Protein AF-X0ZU41-F1 (afdb_monomer_lite)

Foldseek 3Di:
DVVVVVQCCCCPVVVDDHDAAEEDADQVQPDVVVQVVVCVVVVHHGYYDQVPPPPPPVCDPDDDDPDSSRRSNCVVVVVQVPDDPVPHDRPVCDPVNVVVVVVVVVVVVVVVVVVVVVVVVVVVVVVVVVVVVVVVVVVVVVVVVVVVVDDDDPDVVVVVVCVVVVVVVVVVVVVVCVVCVVVVVVVVCVVPDDPQKAWDDKDWDQFDPDPDPDDGDDTDIDTDIDGRDDPDD

Radius of gyration: 58.72 Å; chains: 1; bounding box: 87×45×160 Å

Sequence (233 aa):
RQIERTFEHYVVTLKNERIGKIFVSGGINAYRPLIDYIGDQLGLAGDIIDPLAPGNPFLDDILPPDSVTERISFTPAVGMALSDNSHTPNIIFTYKDREKLASIRHINRGIFAAFIFIIAVCMGIFLWQGHIEELKKAKIAQLHKEVSKFIPKVDQKILMLMAPKYKRKQKDLKEYSMKYLGMAIIKDLSMRTPSNIRLLSITANFGGIAENKRKTTPKILEVDGIILGNRES

pLDDT: mean 73.5, std 14.06, range [37.66, 97.62]

Secondary structure (DSSP, 8-state):
-HHHHHHHIIIIIS-PPPP-EEEE-STTTT-HHHHHHHHHHHTSEEEE--TT-TT-TT-SS----S-HHHHHHTHHHHHHHT--TTTS--SSS-HHHHHHHHHHHHHHHHHHHHHHHHHHHHHHHHHHHHHHHHHHHHHHHHHHHHHHHSPPP--HHHHHHHHHHHHHHHHHHHHHHHHHHHHHHHHHHHHHS-TTEEEEEEEEE-----SSSS--PPPEEEEEEEE------

Structure (mmCIF, N/CA/C/O backbone):
data_AF-X0ZU41-F1
#
_entry.id   AF-X0ZU41-F1
#
loop_
_atom_site.group_PDB
_atom_site.id
_atom_site.type_symbol
_atom_site.label_atom_id
_atom_site.label_alt_id
_atom_site.label_comp_id
_atom_site.label_asym_id
_atom_site.label_entity_id
_atom_site.label_seq_id
_atom_site.pdbx_PDB_ins_code
_atom_site.Cartn_x
_atom_site.Cartn_y
_atom_site.Cartn_z
_atom_site.occupancy
_atom_site.B_iso_or_equiv
_atom_site.auth_seq_id
_atom_site.auth_comp_id
_atom_site.auth_asym_id
_atom_site.auth_atom_id
_atom_site.pdbx_PDB_model_num
ATOM 1 N N . ARG A 1 1 ? 26.657 -15.392 -30.533 1.00 77.31 1 ARG A N 1
ATOM 2 C CA . ARG A 1 1 ? 27.097 -16.120 -29.309 1.00 77.31 1 ARG A CA 1
ATOM 3 C C . ARG A 1 1 ? 26.678 -15.497 -27.967 1.00 77.31 1 ARG A C 1
ATOM 5 O O . ARG A 1 1 ? 26.041 -16.202 -27.199 1.00 77.31 1 ARG A O 1
ATOM 12 N N . GLN A 1 2 ? 27.033 -14.252 -27.599 1.00 84.56 2 GLN A N 1
ATOM 13 C CA . GLN A 1 2 ? 26.579 -13.698 -26.298 1.00 84.56 2 GLN A CA 1
ATOM 14 C C . GLN A 1 2 ? 25.059 -13.453 -26.280 1.00 84.56 2 GLN A C 1
ATOM 16 O O . GLN A 1 2 ? 24.401 -13.826 -25.317 1.00 84.56 2 GLN A O 1
ATOM 21 N N . ILE A 1 3 ? 24.510 -12.922 -27.378 1.00 84.31 3 ILE A N 1
ATOM 22 C CA . ILE A 1 3 ? 23.068 -12.680 -27.557 1.00 84.31 3 ILE A CA 1
ATOM 23 C C . ILE A 1 3 ? 22.267 -13.992 -27.467 1.00 84.31 3 ILE A C 1
ATOM 25 O O . ILE A 1 3 ? 21.318 -14.072 -26.696 1.00 84.31 3 ILE A O 1
ATOM 29 N N . GLU A 1 4 ? 22.705 -15.043 -28.172 1.00 84.94 4 GLU A N 1
ATOM 30 C CA . GLU A 1 4 ? 22.099 -16.388 -28.110 1.00 84.94 4 GLU A CA 1
ATOM 31 C C . GLU A 1 4 ? 22.000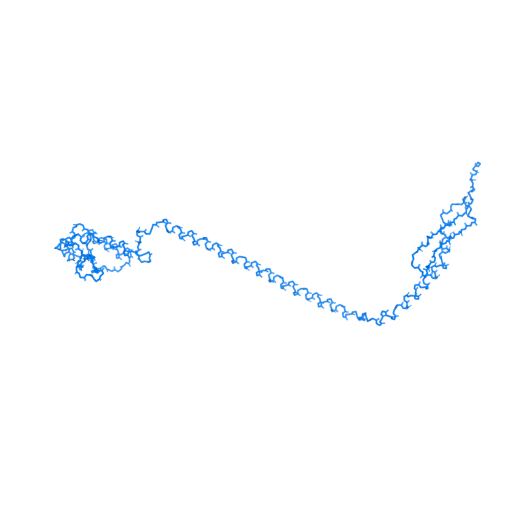 -16.915 -26.672 1.00 84.94 4 GLU A C 1
ATOM 33 O O . GLU A 1 4 ? 20.932 -17.345 -26.251 1.00 84.94 4 GLU A O 1
ATOM 38 N N . ARG A 1 5 ? 23.076 -16.801 -25.880 1.00 87.12 5 ARG A N 1
ATOM 39 C CA . ARG A 1 5 ? 23.072 -17.218 -24.466 1.00 87.12 5 ARG A CA 1
ATOM 40 C C . ARG A 1 5 ? 22.057 -16.446 -23.627 1.00 87.12 5 ARG A C 1
ATOM 42 O O . ARG A 1 5 ? 21.416 -17.023 -22.751 1.00 87.12 5 ARG A O 1
ATOM 49 N N . THR A 1 6 ? 21.913 -15.146 -23.871 1.00 88.81 6 THR A N 1
ATOM 50 C CA . THR A 1 6 ? 20.912 -14.326 -23.180 1.00 88.81 6 THR A CA 1
ATOM 51 C C . THR A 1 6 ? 19.494 -14.744 -23.567 1.00 88.81 6 THR A C 1
ATOM 53 O O . THR A 1 6 ? 18.624 -14.806 -22.700 1.00 88.81 6 THR A O 1
ATOM 56 N N . PHE A 1 7 ? 19.260 -15.081 -24.836 1.00 89.06 7 PHE A N 1
ATOM 57 C CA . PHE A 1 7 ? 17.957 -15.543 -25.321 1.00 89.06 7 PHE A CA 1
ATOM 58 C C . PHE A 1 7 ? 17.594 -16.913 -24.749 1.00 89.06 7 PHE A C 1
ATOM 60 O O . PHE A 1 7 ? 16.481 -17.096 -24.261 1.00 89.06 7 PHE A O 1
ATOM 67 N N . GLU A 1 8 ? 18.546 -17.846 -24.730 1.00 86.69 8 GLU A N 1
ATOM 68 C CA . GLU A 1 8 ? 18.382 -19.148 -24.081 1.00 86.69 8 GLU A CA 1
ATOM 69 C C . GLU A 1 8 ? 18.028 -18.983 -22.601 1.00 86.69 8 GLU A C 1
ATOM 71 O O . GLU A 1 8 ? 17.053 -19.567 -22.137 1.00 86.69 8 GLU A O 1
ATOM 76 N N . HIS A 1 9 ? 18.746 -18.129 -21.865 1.00 88.75 9 HIS A N 1
ATOM 77 C CA . HIS A 1 9 ? 18.436 -17.855 -20.462 1.00 88.75 9 HIS A CA 1
ATOM 78 C C . HIS A 1 9 ? 17.039 -17.230 -20.278 1.00 88.75 9 HIS A C 1
ATOM 80 O O . HIS A 1 9 ? 16.311 -17.591 -19.354 1.00 88.75 9 HIS A O 1
ATOM 86 N N . TYR A 1 10 ? 16.637 -16.303 -21.149 1.00 87.56 10 TYR A N 1
ATOM 87 C CA . TYR A 1 10 ? 15.320 -15.665 -21.087 1.00 87.56 10 TYR A CA 1
ATOM 88 C C . TYR A 1 10 ? 14.173 -16.661 -21.318 1.00 87.56 10 TYR A C 1
ATOM 90 O O . TYR A 1 10 ? 13.188 -16.653 -20.584 1.00 87.56 10 TYR A O 1
ATOM 98 N N . VAL A 1 11 ? 14.306 -17.554 -22.297 1.00 88.25 11 VAL A N 1
ATOM 99 C CA . VAL A 1 11 ? 13.255 -18.530 -22.618 1.00 88.25 11 VAL A CA 1
ATOM 100 C C . VAL A 1 11 ? 13.256 -19.695 -21.625 1.00 88.25 11 VAL A C 1
ATOM 102 O O . VAL A 1 11 ? 12.208 -20.076 -21.110 1.00 88.25 11 VAL A O 1
ATOM 105 N N . VAL A 1 12 ? 14.427 -20.259 -21.318 1.00 87.31 12 VAL A N 1
ATOM 106 C CA . VAL A 1 12 ? 14.547 -21.491 -20.520 1.00 87.31 12 VAL A CA 1
ATOM 107 C C . VAL A 1 12 ? 14.486 -21.207 -19.020 1.00 87.31 12 VAL A C 1
ATOM 109 O O . VAL A 1 12 ? 13.743 -21.875 -18.302 1.00 87.31 12 VAL A O 1
ATOM 112 N N . THR A 1 13 ? 15.241 -20.219 -18.528 1.00 85.88 13 THR A N 1
ATOM 113 C CA . THR A 1 13 ? 15.339 -19.944 -17.084 1.00 85.88 13 THR A CA 1
ATOM 114 C C . THR A 1 13 ? 14.168 -19.108 -16.587 1.00 85.88 13 THR A C 1
ATOM 116 O O . THR A 1 13 ? 13.590 -19.418 -15.547 1.00 85.88 13 THR A O 1
ATOM 119 N N . LEU A 1 14 ? 13.801 -18.053 -17.323 1.00 83.00 14 LEU A N 1
ATOM 120 C CA . LEU A 1 14 ? 12.714 -17.150 -16.924 1.00 83.00 14 LEU A CA 1
ATOM 121 C C . LEU A 1 14 ? 11.330 -17.628 -17.397 1.00 83.00 14 LEU A C 1
ATOM 123 O O . LEU A 1 14 ? 10.336 -17.016 -17.022 1.00 83.00 14 LEU A O 1
ATOM 127 N N . LYS A 1 15 ? 11.257 -18.735 -18.159 1.00 83.88 15 LYS A N 1
ATOM 128 C CA . LYS A 1 15 ? 10.016 -19.332 -18.697 1.00 83.88 15 LYS A CA 1
ATOM 129 C C . LYS A 1 15 ? 9.150 -18.341 -19.483 1.00 83.88 15 LYS A C 1
ATOM 131 O O . LYS A 1 15 ? 7.924 -18.391 -19.410 1.00 83.88 15 LYS A O 1
ATOM 136 N N . ASN A 1 16 ? 9.793 -17.447 -20.224 1.00 86.12 16 ASN A N 1
ATOM 137 C CA . ASN A 1 16 ? 9.110 -16.466 -21.057 1.00 86.12 16 ASN A CA 1
ATOM 138 C C . ASN A 1 16 ? 8.908 -16.984 -22.488 1.00 86.12 16 ASN A C 1
ATOM 140 O O . ASN A 1 16 ? 9.507 -17.978 -22.908 1.00 86.12 16 ASN A O 1
ATOM 144 N N . GLU A 1 17 ? 8.067 -16.286 -23.248 1.00 87.25 17 GLU A N 1
ATOM 145 C CA . GLU A 1 17 ? 7.835 -16.581 -24.662 1.00 87.25 17 GLU A CA 1
ATOM 146 C C . GLU A 1 17 ? 9.095 -16.368 -25.514 1.00 87.25 17 GLU A C 1
ATOM 148 O O . GLU A 1 17 ? 10.025 -15.642 -25.145 1.00 87.25 17 GLU A O 1
ATOM 153 N N . ARG A 1 18 ? 9.135 -17.022 -26.683 1.00 84.69 18 ARG A N 1
ATOM 154 C CA . ARG A 1 18 ? 10.237 -16.837 -27.633 1.00 84.69 18 ARG A CA 1
ATOM 155 C C . ARG A 1 18 ? 10.269 -15.396 -28.135 1.00 84.69 18 ARG A C 1
ATOM 157 O O . ARG A 1 18 ? 9.243 -14.794 -28.431 1.00 84.69 18 ARG A O 1
ATOM 164 N N . ILE A 1 19 ? 11.480 -14.877 -28.283 1.00 85.88 19 ILE A N 1
ATOM 165 C CA . ILE A 1 19 ? 11.728 -13.529 -28.792 1.00 85.88 19 ILE A CA 1
ATOM 166 C C . ILE A 1 19 ? 11.387 -13.503 -30.284 1.00 85.88 19 ILE A C 1
ATOM 168 O O . ILE A 1 19 ? 11.909 -14.320 -31.034 1.00 85.88 19 ILE A O 1
ATOM 172 N N . GLY A 1 20 ? 10.509 -12.585 -30.700 1.00 83.88 20 GLY A N 1
ATOM 173 C CA . GLY A 1 20 ? 10.054 -12.467 -32.094 1.00 83.88 20 GLY A CA 1
ATOM 174 C C . GLY A 1 20 ? 10.702 -11.334 -32.898 1.00 83.88 20 GLY A C 1
ATOM 175 O O . GLY A 1 20 ? 10.692 -11.370 -34.125 1.00 83.88 20 GLY A O 1
ATOM 176 N N . LYS A 1 21 ? 11.276 -10.326 -32.230 1.00 87.00 21 LYS A N 1
ATOM 177 C CA . LYS A 1 21 ? 11.908 -9.167 -32.875 1.00 87.00 21 LYS A CA 1
ATOM 178 C C . LYS A 1 21 ? 13.046 -8.629 -32.013 1.00 87.00 21 LYS A C 1
ATOM 180 O O . LYS A 1 21 ? 12.974 -8.696 -30.786 1.00 87.00 21 LYS A O 1
ATOM 185 N N . ILE A 1 22 ? 14.078 -8.090 -32.657 1.00 87.12 22 ILE A N 1
ATOM 186 C CA . ILE A 1 22 ? 15.218 -7.461 -31.991 1.00 87.12 22 ILE A CA 1
ATOM 187 C C . ILE A 1 22 ? 15.236 -5.980 -32.334 1.00 87.12 22 ILE A C 1
ATOM 189 O O . ILE A 1 22 ? 15.130 -5.598 -33.497 1.00 87.12 22 ILE A O 1
ATOM 193 N N . PHE A 1 23 ? 15.427 -5.162 -31.306 1.00 85.50 23 PHE A N 1
ATOM 194 C CA . PHE A 1 23 ? 15.656 -3.736 -31.446 1.00 85.50 23 PHE A CA 1
ATOM 195 C C . PHE A 1 23 ? 17.045 -3.381 -30.924 1.00 85.50 23 PHE A C 1
ATOM 197 O O . PHE A 1 23 ? 17.405 -3.772 -29.813 1.00 85.50 23 PHE A O 1
ATOM 204 N N . VAL A 1 24 ? 17.826 -2.649 -31.716 1.00 81.19 24 VAL A N 1
ATOM 205 C CA . VAL A 1 24 ? 19.204 -2.281 -31.364 1.00 81.19 24 VAL A CA 1
ATOM 206 C C . VAL A 1 24 ? 19.259 -0.816 -30.912 1.00 81.19 24 VAL A C 1
ATOM 208 O O . VAL A 1 24 ? 18.903 0.096 -31.658 1.00 81.19 24 VAL A O 1
ATOM 211 N N . SER A 1 25 ? 19.704 -0.582 -29.673 1.00 76.31 25 SER A N 1
ATOM 212 C CA . SER A 1 25 ? 19.852 0.738 -29.028 1.00 76.31 25 SER A CA 1
ATOM 213 C C . SER A 1 25 ? 21.319 1.007 -28.617 1.00 76.31 25 SER A C 1
ATOM 215 O O . SER A 1 25 ? 21.903 0.145 -27.960 1.00 76.31 25 SER A O 1
ATOM 217 N N . GLY A 1 26 ? 21.908 2.177 -28.920 1.00 71.19 26 GLY A N 1
ATOM 218 C CA . GLY A 1 26 ? 23.307 2.521 -28.604 1.00 71.19 26 GLY A CA 1
ATOM 219 C C . GLY A 1 26 ? 24.050 3.373 -29.655 1.00 71.19 26 GLY A C 1
ATOM 220 O O . GLY A 1 26 ? 23.492 3.798 -30.660 1.00 71.19 26 GLY A O 1
ATOM 221 N N . GLY A 1 27 ? 25.346 3.630 -29.431 1.00 65.19 27 GLY A N 1
ATOM 222 C CA . GLY A 1 27 ? 26.177 4.478 -30.310 1.00 65.19 27 GLY A CA 1
ATOM 223 C C . GLY A 1 27 ? 26.568 3.855 -31.661 1.00 65.19 27 GLY A C 1
ATOM 224 O O . GLY A 1 27 ? 27.027 4.563 -32.549 1.00 65.19 27 GLY A O 1
ATOM 225 N N . ILE A 1 28 ? 26.370 2.542 -31.837 1.00 64.06 28 ILE A N 1
ATOM 226 C CA . ILE A 1 28 ? 26.703 1.783 -33.066 1.00 64.06 28 ILE A CA 1
ATOM 227 C C . ILE A 1 28 ? 25.479 1.673 -34.012 1.00 64.06 28 ILE A C 1
ATOM 229 O O . ILE A 1 28 ? 25.544 1.125 -35.109 1.00 64.06 28 ILE A O 1
ATOM 233 N N . ASN A 1 29 ? 24.345 2.245 -33.607 1.00 63.22 29 ASN A N 1
ATOM 234 C CA . ASN A 1 29 ? 23.016 2.019 -34.176 1.00 63.22 29 ASN A CA 1
ATOM 235 C C . ASN A 1 29 ? 22.775 2.469 -35.614 1.00 63.22 29 ASN A C 1
ATOM 237 O O . ASN A 1 29 ? 21.755 2.110 -36.196 1.00 63.22 29 ASN A O 1
ATOM 241 N N . ALA A 1 30 ? 23.665 3.276 -36.180 1.00 63.47 30 ALA A N 1
ATOM 242 C CA . ALA A 1 30 ? 23.467 3.832 -37.511 1.00 63.47 30 ALA A CA 1
ATOM 243 C C . ALA A 1 30 ? 23.844 2.859 -38.639 1.00 63.47 30 ALA A C 1
ATOM 245 O O . ALA A 1 30 ? 23.550 3.130 -39.803 1.00 63.47 30 ALA A O 1
ATOM 246 N N . TYR A 1 31 ? 24.497 1.731 -38.331 1.00 78.19 31 TYR A N 1
ATOM 247 C CA . TYR A 1 31 ? 24.975 0.810 -39.359 1.00 78.19 31 TYR A CA 1
ATOM 248 C C . TYR A 1 31 ? 23.994 -0.340 -39.608 1.00 78.19 31 TYR A C 1
ATOM 250 O O . TYR A 1 31 ? 24.119 -1.436 -39.059 1.00 78.19 31 TYR A O 1
ATOM 258 N N . ARG A 1 32 ? 23.016 -0.075 -40.482 1.00 80.94 32 ARG A N 1
ATOM 259 C CA . ARG A 1 32 ? 21.963 -1.024 -40.873 1.00 80.94 32 ARG A CA 1
ATOM 260 C C . ARG A 1 32 ? 22.476 -2.415 -41.296 1.00 80.94 32 ARG A C 1
ATOM 262 O O . ARG A 1 32 ? 21.915 -3.389 -40.803 1.00 80.94 32 ARG A O 1
ATOM 269 N N . PRO A 1 33 ? 23.569 -2.553 -42.075 1.00 85.88 33 PRO A N 1
ATOM 270 C CA . PRO A 1 33 ? 24.045 -3.872 -42.496 1.00 85.88 33 PRO A CA 1
ATOM 271 C C . PRO A 1 33 ? 24.447 -4.794 -41.338 1.00 85.88 33 PRO A C 1
ATOM 273 O O . PRO A 1 33 ? 24.297 -6.005 -41.440 1.00 85.88 33 PRO A O 1
ATOM 276 N N . LEU A 1 34 ? 24.928 -4.245 -40.216 1.00 84.25 34 LEU A N 1
ATOM 277 C CA . LEU A 1 34 ? 25.230 -5.048 -39.028 1.00 84.25 34 LEU A CA 1
ATOM 278 C C . LEU A 1 34 ? 23.954 -5.535 -38.335 1.00 84.25 34 LEU A C 1
ATOM 280 O O . LEU A 1 34 ? 23.925 -6.652 -37.830 1.00 84.25 34 LEU A O 1
ATOM 284 N N . ILE A 1 35 ? 22.911 -4.706 -38.306 1.00 84.00 35 ILE A N 1
ATOM 285 C CA . ILE A 1 35 ? 21.620 -5.064 -37.707 1.00 84.00 35 ILE A CA 1
ATOM 286 C C . ILE A 1 35 ? 20.967 -6.179 -38.517 1.00 84.00 35 ILE A C 1
ATOM 288 O O . ILE A 1 35 ? 20.517 -7.162 -37.932 1.00 84.00 35 ILE A O 1
ATOM 292 N N . ASP A 1 36 ? 20.972 -6.047 -39.843 1.00 85.19 36 ASP A N 1
ATOM 293 C CA . ASP A 1 36 ? 20.422 -7.059 -40.741 1.00 85.19 36 ASP A CA 1
ATOM 294 C C . ASP A 1 36 ? 21.236 -8.362 -40.639 1.00 85.19 36 ASP A C 1
ATOM 296 O O . ASP A 1 36 ? 20.657 -9.422 -40.437 1.00 85.19 36 ASP A O 1
ATOM 300 N N . TYR A 1 37 ? 22.574 -8.285 -40.607 1.00 86.75 37 TYR A N 1
ATOM 301 C CA . TYR A 1 37 ? 23.437 -9.454 -40.387 1.00 86.75 37 TYR A CA 1
ATOM 302 C C . TYR A 1 37 ? 23.149 -10.178 -39.060 1.00 86.75 37 TYR A C 1
ATOM 304 O O . TYR A 1 37 ? 23.077 -11.406 -39.015 1.00 86.75 37 TYR A O 1
ATOM 312 N N . ILE A 1 38 ? 22.977 -9.434 -37.961 1.00 84.25 38 ILE A N 1
ATOM 313 C CA . ILE A 1 38 ? 22.633 -10.012 -36.653 1.00 84.25 38 ILE A CA 1
ATOM 314 C C . ILE A 1 38 ? 21.228 -10.626 -36.687 1.00 84.25 38 ILE A C 1
ATOM 316 O O . ILE A 1 38 ? 21.026 -11.704 -36.127 1.00 84.25 38 ILE A O 1
ATOM 320 N N . GLY A 1 39 ? 20.269 -9.955 -37.329 1.00 85.62 39 GLY A N 1
ATOM 321 C CA . GLY A 1 39 ? 18.908 -10.454 -37.514 1.00 85.62 39 GLY A CA 1
ATOM 322 C C . GLY A 1 39 ? 18.887 -11.773 -38.282 1.00 85.62 39 GLY A C 1
ATOM 323 O O . GLY A 1 39 ? 18.341 -12.759 -37.786 1.00 85.62 39 GLY A O 1
ATOM 324 N N . ASP A 1 40 ? 19.579 -11.826 -39.420 1.00 87.19 40 ASP A N 1
ATOM 325 C CA . ASP A 1 40 ? 19.713 -13.015 -40.263 1.00 87.19 40 ASP A CA 1
ATOM 326 C C . ASP A 1 40 ? 20.373 -14.172 -39.508 1.00 87.19 40 ASP A C 1
ATOM 328 O O . ASP A 1 40 ? 19.875 -15.299 -39.529 1.00 87.19 40 ASP A O 1
ATOM 332 N N . GLN A 1 41 ? 21.455 -13.899 -38.770 1.00 85.50 41 GLN A N 1
ATOM 333 C CA . GLN A 1 41 ? 22.147 -14.917 -37.978 1.00 85.50 41 GLN A CA 1
ATOM 334 C C . GLN A 1 41 ? 21.261 -15.499 -36.861 1.00 85.50 41 GLN A C 1
ATOM 336 O O . GLN A 1 41 ? 21.432 -16.655 -36.471 1.00 85.50 41 GLN A O 1
ATOM 341 N N . LEU A 1 42 ? 20.322 -14.711 -36.336 1.00 84.38 42 LEU A N 1
ATOM 342 C CA . LEU A 1 42 ? 19.411 -15.118 -35.266 1.00 84.38 42 LEU A CA 1
ATOM 343 C C . LEU A 1 42 ? 18.056 -15.620 -35.788 1.00 84.38 42 LEU A C 1
ATOM 345 O O . LEU A 1 42 ? 17.254 -16.109 -34.993 1.00 84.38 42 LEU A O 1
ATOM 349 N N . GLY A 1 43 ? 17.799 -15.516 -37.096 1.00 84.25 43 GLY A N 1
ATOM 350 C CA . GLY A 1 43 ? 16.502 -15.818 -37.703 1.00 84.25 43 GLY A CA 1
ATOM 351 C C . GLY A 1 43 ? 15.379 -14.896 -37.215 1.00 84.25 43 GLY A C 1
ATOM 352 O O . GLY A 1 43 ? 14.235 -15.333 -37.104 1.00 84.25 43 GLY A O 1
ATOM 353 N N . LEU A 1 44 ? 15.701 -13.646 -36.866 1.00 86.38 44 LEU A N 1
ATOM 354 C CA . LEU A 1 44 ? 14.778 -12.673 -36.279 1.00 86.38 44 LEU A CA 1
ATOM 355 C C . LEU A 1 44 ? 14.807 -11.353 -37.047 1.00 86.38 44 LEU A C 1
ATOM 357 O O . LEU A 1 44 ? 15.849 -10.922 -37.532 1.00 86.38 44 LEU A O 1
ATOM 361 N N . ALA A 1 45 ? 13.670 -10.657 -37.090 1.00 84.44 45 ALA A N 1
ATOM 362 C CA . ALA A 1 45 ? 13.626 -9.312 -37.648 1.00 84.44 45 ALA A CA 1
ATOM 363 C C . ALA A 1 45 ? 14.436 -8.349 -36.759 1.00 84.44 45 ALA A C 1
ATOM 365 O O . ALA A 1 45 ? 14.118 -8.167 -35.579 1.00 84.44 45 ALA A O 1
ATOM 366 N N . GLY A 1 46 ? 15.481 -7.745 -37.325 1.00 81.62 46 GLY A N 1
ATOM 367 C CA . GLY A 1 46 ? 16.283 -6.705 -36.685 1.00 81.62 46 GLY A CA 1
ATOM 368 C C . GLY A 1 46 ? 15.781 -5.310 -37.051 1.00 81.62 46 GLY A C 1
ATOM 369 O O . GLY A 1 46 ? 15.475 -5.033 -38.212 1.00 81.62 46 GLY A O 1
ATOM 370 N N . ASP A 1 47 ? 15.683 -4.418 -36.070 1.00 84.31 47 ASP A N 1
ATOM 371 C CA . ASP A 1 47 ? 15.262 -3.041 -36.310 1.00 84.31 47 ASP A CA 1
ATOM 372 C C . ASP A 1 47 ? 15.881 -2.035 -35.333 1.00 84.31 47 ASP A C 1
ATOM 374 O O . ASP A 1 47 ? 16.501 -2.402 -34.332 1.00 84.31 47 ASP A O 1
ATOM 378 N N . ILE A 1 48 ? 15.701 -0.750 -35.626 1.00 85.19 48 ILE A N 1
ATOM 379 C CA . ILE A 1 48 ? 16.084 0.358 -34.745 1.00 85.19 48 ILE A CA 1
ATOM 380 C C . ILE A 1 48 ? 14.848 0.960 -34.079 1.00 85.19 48 ILE A C 1
ATOM 382 O O . ILE A 1 48 ? 13.761 0.970 -34.650 1.00 85.19 48 ILE A O 1
ATOM 386 N N . ILE A 1 49 ? 15.020 1.480 -32.865 1.00 86.31 49 ILE A N 1
ATOM 387 C CA . ILE A 1 49 ? 14.005 2.315 -32.217 1.00 86.31 49 ILE A CA 1
ATOM 388 C C . ILE A 1 49 ? 14.389 3.766 -32.483 1.00 86.31 49 ILE A C 1
ATOM 390 O O . ILE A 1 49 ? 15.365 4.253 -31.921 1.00 86.31 49 ILE A O 1
ATOM 394 N N . ASP A 1 50 ? 13.636 4.433 -33.355 1.00 87.06 50 ASP A N 1
ATOM 395 C CA . ASP A 1 50 ? 13.735 5.874 -33.591 1.00 87.06 50 ASP A CA 1
ATOM 396 C C . ASP A 1 50 ? 12.476 6.551 -33.020 1.00 87.06 50 ASP A C 1
ATOM 398 O O . ASP A 1 50 ? 11.441 6.598 -33.690 1.00 87.06 50 ASP A O 1
ATOM 402 N N . PRO A 1 51 ? 12.519 7.040 -31.766 1.00 85.44 51 PRO A N 1
ATOM 403 C CA . PRO A 1 51 ? 11.356 7.664 -31.143 1.00 85.44 51 PRO A CA 1
ATOM 404 C C . PRO A 1 51 ? 11.011 9.018 -31.774 1.00 85.44 51 PRO A C 1
ATOM 406 O O . PRO A 1 51 ? 9.881 9.480 -31.627 1.00 85.44 51 PRO A O 1
ATOM 409 N N . LEU A 1 52 ? 11.962 9.649 -32.472 1.00 88.06 52 LEU A N 1
ATOM 410 C CA . LEU A 1 52 ? 11.814 10.977 -33.064 1.00 88.06 52 LEU A CA 1
ATOM 411 C C . LEU A 1 52 ? 11.662 10.922 -34.599 1.00 88.06 52 LEU A C 1
ATOM 413 O O . LEU A 1 52 ? 11.880 11.924 -35.278 1.00 88.06 52 LEU A O 1
ATOM 417 N N . ALA A 1 53 ? 11.310 9.762 -35.165 1.00 87.44 53 ALA A N 1
ATOM 418 C CA . ALA A 1 53 ? 11.187 9.587 -36.609 1.00 87.44 53 ALA A CA 1
ATOM 419 C C . ALA A 1 53 ? 10.224 10.627 -37.236 1.00 87.44 53 ALA A C 1
ATOM 421 O O . ALA A 1 53 ? 9.145 10.848 -36.679 1.00 87.44 53 ALA A O 1
ATOM 422 N N . PRO A 1 54 ? 10.543 11.206 -38.415 1.00 78.94 54 PRO A N 1
ATOM 423 C CA . PRO A 1 54 ? 9.815 12.332 -39.033 1.00 78.94 54 PRO A CA 1
ATOM 424 C C . PRO A 1 54 ? 8.393 12.018 -39.562 1.00 78.94 54 PRO A C 1
ATOM 426 O O . PRO A 1 54 ? 7.874 12.709 -40.429 1.00 78.94 54 PRO A O 1
ATOM 429 N N . GLY A 1 55 ? 7.740 10.981 -39.042 1.00 79.44 55 GLY A N 1
ATOM 430 C CA . GLY A 1 55 ? 6.330 10.656 -39.278 1.00 79.44 55 GLY A CA 1
ATOM 431 C C . GLY A 1 55 ? 5.623 10.146 -38.021 1.00 79.44 55 GLY A C 1
ATOM 432 O O . GLY A 1 55 ? 4.558 9.540 -38.115 1.00 79.44 55 GLY A O 1
ATOM 433 N N . ASN A 1 56 ? 6.236 10.325 -36.848 1.00 82.44 56 ASN A N 1
ATOM 434 C CA . ASN A 1 56 ? 5.636 9.944 -35.583 1.00 82.44 56 ASN A CA 1
ATOM 435 C C . ASN A 1 56 ? 4.526 10.955 -35.219 1.00 82.44 56 ASN A C 1
ATOM 437 O O . ASN A 1 56 ? 4.830 12.135 -35.051 1.00 82.44 56 ASN A O 1
ATOM 441 N N . PRO A 1 57 ? 3.264 10.515 -35.050 1.00 81.31 57 PRO A N 1
ATOM 442 C CA . PRO A 1 57 ? 2.138 11.402 -34.747 1.00 81.31 57 PRO A CA 1
ATOM 443 C C . PRO A 1 57 ? 2.228 12.079 -33.373 1.00 81.31 57 PRO A C 1
ATOM 445 O O . PRO A 1 57 ? 1.429 12.956 -33.088 1.00 81.31 57 PRO A O 1
ATOM 448 N N . PHE A 1 58 ? 3.161 11.668 -32.509 1.00 81.44 58 PHE A N 1
ATOM 449 C CA . PHE A 1 58 ? 3.394 12.286 -31.199 1.00 81.44 58 PHE A CA 1
ATOM 450 C C . PHE A 1 58 ? 4.421 13.432 -31.241 1.00 81.44 58 PHE A C 1
ATOM 452 O O . PHE A 1 58 ? 4.753 13.998 -30.200 1.00 81.44 58 PHE A O 1
ATOM 459 N N . LEU A 1 59 ? 4.960 13.747 -32.422 1.00 81.06 59 LEU A N 1
ATOM 460 C CA . LEU A 1 59 ? 5.894 14.847 -32.658 1.00 81.06 59 LEU A CA 1
ATOM 461 C C . LEU A 1 59 ? 5.148 15.971 -33.378 1.00 81.06 59 LEU A C 1
ATOM 463 O O . LEU A 1 59 ? 5.350 16.167 -34.569 1.00 81.06 59 LEU A O 1
ATOM 467 N N . ASP A 1 60 ? 4.246 16.654 -32.674 1.00 76.69 60 ASP A N 1
ATOM 468 C CA . ASP A 1 60 ? 3.412 17.712 -33.264 1.00 76.69 60 ASP A CA 1
ATOM 469 C C . ASP A 1 60 ? 4.272 18.850 -33.862 1.00 76.69 60 ASP A C 1
ATOM 471 O O . ASP A 1 60 ? 4.484 18.918 -35.070 1.00 76.69 60 ASP A O 1
ATOM 475 N N . ASP A 1 61 ? 4.816 19.723 -33.005 1.00 76.81 61 ASP A N 1
ATOM 476 C CA . ASP A 1 61 ? 5.558 20.938 -33.398 1.00 76.81 61 ASP A CA 1
ATOM 477 C C . ASP A 1 61 ? 7.076 20.828 -33.163 1.00 76.81 61 ASP A C 1
ATOM 479 O O . ASP A 1 61 ? 7.823 21.808 -33.240 1.00 76.81 61 ASP A O 1
ATOM 483 N N . ILE A 1 62 ? 7.561 19.635 -32.817 1.00 80.00 62 ILE A N 1
ATOM 484 C CA . ILE A 1 62 ? 8.975 19.417 -32.516 1.00 80.00 62 ILE A CA 1
ATOM 485 C C . ILE A 1 62 ? 9.692 19.116 -33.825 1.00 80.00 62 ILE A C 1
ATOM 487 O O . ILE A 1 62 ? 9.420 18.097 -34.447 1.00 80.00 62 ILE A O 1
ATOM 491 N N . LEU A 1 63 ? 10.647 19.965 -34.205 1.00 82.81 63 LEU A N 1
ATOM 492 C CA . LEU A 1 63 ? 11.612 19.669 -35.264 1.00 82.81 63 LEU A CA 1
ATOM 493 C C . LEU A 1 63 ? 12.629 18.655 -34.719 1.00 82.81 63 LEU A C 1
ATOM 495 O O . LEU A 1 63 ? 13.474 19.035 -33.899 1.00 82.81 63 LEU A O 1
ATOM 499 N N . PRO A 1 64 ? 12.551 17.366 -35.100 1.00 84.00 64 PRO A N 1
ATOM 500 C CA . PRO A 1 64 ? 13.519 16.396 -34.631 1.00 84.00 64 PRO A CA 1
ATOM 501 C C . PRO A 1 64 ? 14.865 16.627 -35.340 1.00 84.00 64 PRO A C 1
ATOM 503 O O . PRO A 1 64 ? 14.890 17.132 -36.462 1.00 84.00 64 PRO A O 1
ATOM 506 N N . PRO A 1 65 ? 15.993 16.226 -34.733 1.00 86.19 65 PRO A N 1
ATOM 507 C CA . PRO A 1 65 ? 17.286 16.269 -35.406 1.00 86.19 65 PRO A CA 1
ATOM 508 C C . PRO A 1 65 ? 17.290 15.514 -36.744 1.00 86.19 65 PRO A C 1
ATOM 510 O O . PRO A 1 65 ? 16.750 14.408 -36.851 1.00 86.19 65 PRO A O 1
ATOM 513 N N . ASP A 1 66 ? 17.967 16.062 -37.755 1.00 84.12 66 ASP A N 1
ATOM 514 C CA . ASP A 1 66 ? 18.057 15.441 -39.087 1.00 84.12 66 ASP A CA 1
ATOM 515 C C . ASP A 1 66 ? 18.793 14.089 -39.046 1.00 84.12 66 ASP A C 1
ATOM 517 O O . ASP A 1 66 ? 18.463 13.143 -39.770 1.00 84.12 66 ASP A O 1
ATOM 521 N N . SER A 1 67 ? 19.771 13.967 -38.145 1.00 85.94 67 SER A N 1
ATOM 522 C CA . SER A 1 67 ? 20.580 12.762 -37.978 1.00 85.94 67 SER A CA 1
ATOM 523 C C . SER A 1 67 ? 19.816 11.653 -37.255 1.00 85.94 67 SER A C 1
ATOM 525 O O . SER A 1 67 ? 19.455 11.777 -36.085 1.00 85.94 67 SER A O 1
ATOM 527 N N . VAL A 1 68 ? 19.662 10.505 -37.923 1.00 83.44 68 VAL A N 1
ATOM 528 C CA . VAL A 1 68 ? 19.087 9.274 -37.346 1.00 83.44 68 VAL A CA 1
ATOM 529 C C . VAL A 1 68 ? 19.815 8.872 -36.056 1.00 83.44 68 VAL A C 1
ATOM 531 O O . VAL A 1 68 ? 19.183 8.495 -35.075 1.00 83.44 68 VAL A O 1
ATOM 534 N N . THR A 1 69 ? 21.144 8.995 -36.020 1.00 83.19 69 THR A N 1
ATOM 535 C CA . THR A 1 69 ? 21.956 8.665 -34.838 1.00 83.19 69 THR A CA 1
ATOM 536 C C . THR A 1 69 ? 21.593 9.534 -33.641 1.00 83.19 69 THR A C 1
ATOM 538 O O . THR A 1 69 ? 21.477 9.038 -32.520 1.00 83.19 69 THR A O 1
ATOM 541 N N . GLU A 1 70 ? 21.402 10.830 -33.882 1.00 85.94 70 GLU A N 1
ATOM 542 C CA . GLU A 1 70 ? 21.052 11.788 -32.841 1.00 85.94 70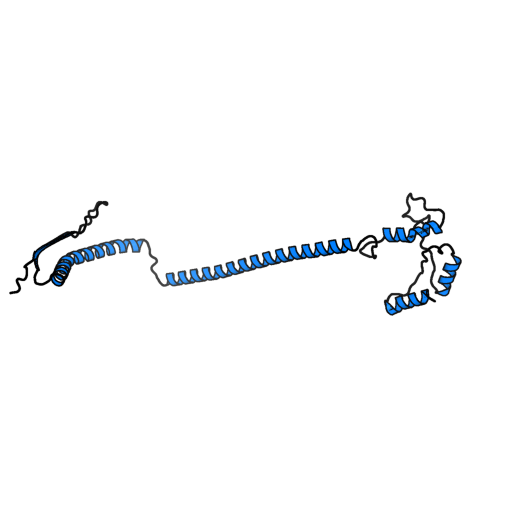 GLU A CA 1
ATOM 543 C C . GLU A 1 70 ? 19.644 11.514 -32.317 1.00 85.94 70 GLU A C 1
ATOM 545 O O . GLU A 1 70 ? 19.447 11.420 -31.109 1.00 85.94 70 GLU A O 1
ATOM 550 N N . ARG A 1 71 ? 18.687 11.236 -33.205 1.00 86.75 71 ARG A N 1
ATOM 551 C CA . ARG A 1 71 ? 17.324 10.859 -32.812 1.00 86.75 71 ARG A CA 1
ATOM 552 C C . ARG A 1 71 ? 17.261 9.585 -31.975 1.00 86.75 71 ARG A C 1
ATOM 554 O O . ARG A 1 71 ? 16.628 9.570 -30.921 1.00 86.75 71 ARG A O 1
ATOM 561 N N . ILE A 1 72 ? 17.971 8.532 -32.384 1.00 87.12 72 ILE A N 1
ATOM 562 C CA . ILE A 1 72 ? 18.006 7.271 -31.632 1.00 87.12 72 ILE A CA 1
ATOM 563 C C . ILE A 1 72 ? 18.695 7.452 -30.270 1.00 87.12 72 ILE A C 1
ATOM 565 O O . ILE A 1 72 ? 18.340 6.760 -29.312 1.00 87.12 72 ILE A O 1
ATOM 569 N N . SER A 1 73 ? 19.629 8.401 -30.132 1.00 86.88 73 SER A N 1
ATOM 570 C CA . SER A 1 73 ? 20.276 8.691 -28.845 1.00 86.88 73 SER A CA 1
ATOM 571 C C . SER A 1 73 ? 19.293 9.159 -27.760 1.00 86.88 73 SER A C 1
ATOM 573 O O . SER A 1 73 ? 19.546 8.939 -26.576 1.00 86.88 73 SER A O 1
ATOM 575 N N . PHE A 1 74 ? 18.127 9.693 -28.148 1.00 87.50 74 PHE A N 1
ATOM 576 C CA . PHE A 1 74 ? 17.049 10.064 -27.229 1.00 87.50 74 PHE A CA 1
ATOM 577 C C . PHE A 1 74 ? 16.191 8.880 -26.761 1.00 87.50 74 PHE A C 1
ATOM 579 O O . PHE A 1 74 ? 15.370 9.053 -25.861 1.00 87.50 74 PHE A O 1
ATOM 586 N N . THR A 1 75 ? 16.389 7.667 -27.291 1.00 87.44 75 THR A N 1
ATOM 587 C CA . THR A 1 75 ? 15.616 6.468 -26.902 1.00 87.44 75 THR A CA 1
ATOM 588 C C . THR A 1 75 ? 15.579 6.232 -25.389 1.00 87.44 75 THR A C 1
ATOM 590 O O . THR A 1 75 ? 14.484 6.028 -24.863 1.00 87.44 75 THR A O 1
ATOM 593 N N . PRO A 1 76 ? 16.699 6.305 -24.639 1.00 86.69 76 PRO A N 1
ATOM 594 C CA . PRO A 1 76 ? 16.656 6.136 -23.189 1.00 86.69 76 PRO A CA 1
ATOM 595 C C . PRO A 1 76 ? 15.861 7.244 -22.489 1.00 86.69 76 PRO A C 1
ATOM 597 O O . PRO A 1 76 ? 15.124 6.956 -21.551 1.00 86.69 76 PRO A O 1
ATOM 600 N N . ALA A 1 77 ? 15.973 8.494 -22.950 1.00 87.62 77 ALA A N 1
ATOM 601 C CA . ALA A 1 77 ? 15.254 9.627 -22.368 1.00 87.62 77 ALA A CA 1
ATOM 602 C C . ALA A 1 77 ? 13.738 9.499 -22.584 1.00 87.62 77 ALA A C 1
ATOM 604 O O . ALA A 1 77 ? 12.965 9.647 -21.640 1.00 87.62 77 ALA A O 1
ATOM 605 N N . VAL A 1 78 ? 13.320 9.136 -23.800 1.00 87.12 78 VAL A N 1
ATOM 606 C CA . VAL A 1 78 ? 11.913 8.864 -24.127 1.00 87.12 78 VAL A CA 1
ATOM 607 C C . VAL A 1 78 ? 11.399 7.658 -23.338 1.00 87.12 78 VAL A C 1
ATOM 609 O O . VAL A 1 78 ? 10.315 7.719 -22.767 1.00 87.12 78 VAL A O 1
ATOM 612 N N . GLY A 1 79 ? 12.194 6.592 -23.220 1.00 85.00 79 GLY A N 1
ATOM 613 C CA . GLY A 1 79 ? 11.848 5.426 -22.405 1.00 85.00 79 GLY A CA 1
ATOM 614 C C . GLY A 1 79 ? 11.652 5.761 -20.923 1.00 85.00 79 GLY A C 1
ATOM 615 O O . GLY A 1 79 ? 10.726 5.251 -20.299 1.00 85.00 79 GLY A O 1
ATOM 616 N N . MET A 1 80 ? 12.472 6.656 -20.359 1.00 84.88 80 MET A N 1
ATOM 617 C CA . MET A 1 80 ? 12.285 7.146 -18.989 1.00 84.88 80 MET A CA 1
ATOM 618 C C . MET A 1 80 ? 11.033 8.015 -18.856 1.00 84.88 80 MET A C 1
ATOM 620 O O . MET A 1 80 ? 10.302 7.861 -17.881 1.00 84.88 80 MET A O 1
ATOM 624 N N . ALA A 1 81 ? 10.768 8.892 -19.828 1.00 85.38 81 ALA A N 1
ATOM 625 C CA . ALA A 1 81 ? 9.595 9.763 -19.823 1.00 85.38 81 ALA A CA 1
ATOM 626 C C . ALA A 1 81 ? 8.275 8.980 -19.943 1.00 85.38 81 ALA A C 1
ATOM 628 O O . ALA A 1 81 ? 7.288 9.342 -19.311 1.00 85.38 81 ALA A O 1
ATOM 629 N N . LEU A 1 82 ? 8.270 7.889 -20.713 1.00 83.19 82 LEU A N 1
ATOM 630 C CA . LEU A 1 82 ? 7.119 6.995 -20.874 1.00 83.19 82 LEU A CA 1
ATOM 631 C C . LEU A 1 82 ? 6.983 5.961 -19.750 1.00 83.19 82 LEU A C 1
ATOM 633 O O . LEU A 1 82 ? 6.012 5.205 -19.728 1.00 83.19 82 LEU A O 1
ATOM 637 N N . SER A 1 83 ? 7.948 5.881 -18.832 1.00 84.62 83 SER A N 1
ATOM 638 C CA . SER A 1 83 ? 7.917 4.865 -17.793 1.00 84.62 83 SER A CA 1
ATOM 639 C C . SER A 1 83 ? 6.851 5.177 -16.743 1.00 84.62 83 SER A C 1
ATOM 641 O O . SER A 1 83 ? 6.947 6.167 -16.020 1.00 84.62 83 SER A O 1
ATOM 643 N N . ASP A 1 84 ? 5.919 4.248 -16.547 1.00 79.81 84 ASP A N 1
ATOM 644 C CA . ASP A 1 84 ? 4.918 4.311 -15.484 1.00 79.81 84 ASP A CA 1
ATOM 645 C C . ASP A 1 84 ? 5.127 3.200 -14.450 1.00 79.81 84 ASP A C 1
ATOM 647 O O . ASP A 1 84 ? 5.416 2.055 -14.781 1.00 79.81 84 ASP A O 1
ATOM 651 N N . ASN A 1 85 ? 4.931 3.524 -13.172 1.00 73.25 85 ASN A N 1
ATOM 652 C CA . ASN A 1 85 ? 5.217 2.633 -12.045 1.00 73.25 85 ASN A CA 1
ATOM 653 C C . ASN A 1 85 ? 4.264 1.421 -11.960 1.00 73.25 85 ASN A C 1
ATOM 655 O O . ASN A 1 85 ? 4.481 0.532 -11.137 1.00 73.25 85 ASN A O 1
ATOM 659 N N . SER A 1 86 ? 3.199 1.399 -12.770 1.00 72.62 86 SER A N 1
ATOM 660 C CA . SER A 1 86 ? 2.243 0.292 -12.851 1.00 72.62 86 SER A CA 1
ATOM 661 C C . SER A 1 86 ? 2.706 -0.848 -13.770 1.00 72.62 86 SER A C 1
ATOM 663 O O . SER A 1 86 ? 2.440 -2.008 -13.464 1.00 72.62 86 SER A O 1
ATOM 665 N N . HIS A 1 87 ? 3.427 -0.536 -14.854 1.00 68.06 87 HIS A N 1
ATOM 666 C CA . HIS A 1 87 ? 3.800 -1.508 -15.891 1.00 68.06 87 HIS A CA 1
ATOM 667 C C . HIS A 1 87 ? 5.312 -1.601 -16.125 1.00 68.06 87 HIS A C 1
ATOM 669 O O . HIS A 1 87 ? 5.800 -2.664 -16.505 1.00 68.06 87 HIS A O 1
ATOM 675 N N . THR A 1 88 ? 6.074 -0.532 -15.877 1.00 72.81 88 THR A N 1
ATOM 676 C CA . THR A 1 88 ? 7.524 -0.503 -16.094 1.00 72.81 88 THR A CA 1
ATOM 677 C C . THR A 1 88 ? 8.280 -0.116 -14.819 1.00 72.81 88 THR A C 1
ATOM 679 O O . THR A 1 88 ? 7.785 0.645 -13.982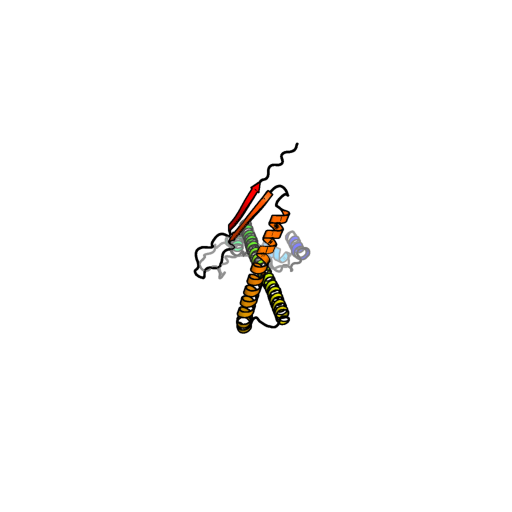 1.00 72.81 88 THR A O 1
ATOM 682 N N . PRO A 1 89 ? 9.512 -0.622 -14.620 1.00 65.94 89 PRO A N 1
ATOM 683 C CA . PRO A 1 89 ? 10.376 -0.140 -13.549 1.00 65.94 89 PRO A CA 1
ATOM 684 C C . PRO A 1 89 ? 10.696 1.351 -13.742 1.00 65.94 89 PRO A C 1
ATOM 686 O O . PRO A 1 89 ? 11.563 1.716 -14.531 1.00 65.94 89 PRO A O 1
ATOM 689 N N . ASN A 1 90 ? 9.987 2.222 -13.020 1.00 72.25 90 ASN A N 1
ATOM 690 C CA . ASN A 1 90 ? 10.186 3.664 -13.109 1.00 72.25 90 ASN A CA 1
ATOM 691 C C . ASN A 1 90 ? 11.462 4.094 -12.370 1.00 72.25 90 ASN A C 1
ATOM 693 O O . ASN A 1 90 ? 11.522 4.050 -11.142 1.00 72.25 90 ASN A O 1
ATOM 697 N N . ILE A 1 91 ? 12.466 4.522 -13.141 1.00 68.56 91 ILE A N 1
ATOM 698 C CA . ILE A 1 91 ? 13.771 4.999 -12.653 1.00 68.56 91 ILE A CA 1
ATOM 699 C C . ILE A 1 91 ? 13.642 6.374 -11.971 1.00 68.56 91 ILE A C 1
ATOM 701 O O . ILE A 1 91 ? 14.414 6.692 -11.069 1.00 68.56 91 ILE A O 1
ATOM 705 N N . ILE A 1 92 ? 12.638 7.169 -12.356 1.00 71.00 92 ILE A N 1
ATOM 706 C CA . ILE A 1 92 ? 12.330 8.475 -11.754 1.00 71.00 92 ILE A CA 1
ATOM 707 C C . ILE A 1 92 ? 11.675 8.284 -10.377 1.00 71.00 92 ILE A C 1
ATOM 709 O O . ILE A 1 92 ? 11.872 9.100 -9.476 1.00 71.00 92 ILE A O 1
ATOM 713 N N . PHE A 1 93 ? 10.931 7.188 -10.174 1.00 63.88 93 PHE A N 1
ATOM 714 C CA . PHE A 1 93 ? 10.299 6.895 -8.889 1.00 63.88 93 PHE A CA 1
ATOM 715 C C . PHE A 1 93 ? 11.315 6.332 -7.895 1.00 63.88 93 PHE A C 1
ATOM 717 O O . PHE A 1 93 ? 11.590 5.128 -7.839 1.00 63.88 93 PHE A O 1
ATOM 724 N N . THR A 1 94 ? 11.880 7.227 -7.090 1.00 70.62 94 THR A N 1
ATOM 725 C CA . THR A 1 94 ? 12.961 6.869 -6.180 1.00 70.62 94 THR A CA 1
ATOM 726 C C . THR A 1 94 ? 12.493 5.965 -5.042 1.00 70.62 94 THR A C 1
ATOM 728 O O . THR A 1 94 ? 11.332 5.949 -4.626 1.00 70.62 94 THR A O 1
ATOM 731 N N . TYR A 1 95 ? 13.438 5.214 -4.477 1.00 65.06 95 TYR A N 1
ATOM 732 C CA . TYR A 1 95 ? 13.204 4.366 -3.307 1.00 65.06 95 TYR A CA 1
ATOM 733 C C . TYR A 1 95 ? 12.588 5.140 -2.121 1.00 65.06 95 TYR A C 1
ATOM 735 O O . TYR A 1 95 ? 11.718 4.619 -1.425 1.00 65.06 95 TYR A O 1
ATOM 743 N N . LYS A 1 96 ? 12.944 6.421 -1.953 1.00 69.62 96 LYS A N 1
ATOM 744 C CA . LYS A 1 96 ? 12.398 7.288 -0.895 1.00 69.62 96 LYS A CA 1
ATOM 745 C C . LYS A 1 96 ? 10.893 7.514 -1.034 1.00 69.62 96 LYS A C 1
ATOM 747 O O . LYS A 1 96 ? 10.187 7.602 -0.031 1.00 69.62 96 LYS A O 1
ATOM 752 N N . ASP A 1 97 ? 10.387 7.583 -2.260 1.00 71.94 97 ASP A N 1
ATOM 753 C CA . ASP A 1 97 ? 8.957 7.769 -2.507 1.00 71.94 97 ASP A CA 1
ATOM 754 C C . ASP A 1 97 ? 8.181 6.472 -2.234 1.00 71.94 97 ASP A C 1
ATOM 756 O O . ASP A 1 97 ? 7.067 6.508 -1.703 1.00 71.94 97 ASP A O 1
ATOM 760 N N . ARG A 1 98 ? 8.811 5.310 -2.465 1.00 69.25 98 ARG A N 1
ATOM 761 C CA . ARG A 1 98 ? 8.267 3.997 -2.072 1.00 69.25 98 ARG A CA 1
ATOM 762 C C . ARG A 1 98 ? 8.148 3.869 -0.551 1.00 69.25 98 ARG A C 1
ATOM 764 O O . ARG A 1 98 ? 7.108 3.429 -0.061 1.00 69.25 98 ARG A O 1
ATOM 771 N N . GLU A 1 99 ? 9.162 4.298 0.200 1.00 73.81 99 GLU A N 1
ATOM 772 C CA . GLU A 1 99 ? 9.142 4.251 1.670 1.00 73.81 99 GLU A CA 1
ATOM 773 C C . GLU A 1 99 ? 8.087 5.176 2.285 1.00 73.81 99 GLU A C 1
ATOM 775 O O . GLU A 1 99 ? 7.406 4.791 3.241 1.00 73.81 99 GLU A O 1
ATOM 780 N N . LYS A 1 100 ? 7.889 6.374 1.721 1.00 75.31 100 LYS A N 1
ATOM 781 C CA . LYS A 1 100 ? 6.834 7.296 2.173 1.00 75.31 100 LYS A CA 1
ATOM 782 C C . LYS A 1 100 ? 5.447 6.688 1.986 1.00 75.31 100 LYS A C 1
ATOM 784 O O . LYS A 1 100 ? 4.643 6.708 2.917 1.00 75.31 100 LYS A O 1
ATOM 789 N N . LEU A 1 101 ? 5.176 6.095 0.822 1.00 77.00 101 LEU A N 1
ATOM 790 C CA . LEU A 1 101 ? 3.899 5.427 0.554 1.00 77.00 101 LEU A CA 1
ATOM 791 C C . LEU A 1 101 ? 3.678 4.212 1.462 1.00 77.00 101 LEU A C 1
ATOM 793 O O . LEU A 1 101 ? 2.564 4.006 1.949 1.00 77.00 101 LEU A O 1
ATOM 797 N N . ALA A 1 102 ? 4.725 3.429 1.728 1.00 75.88 102 ALA A N 1
ATOM 798 C CA . ALA A 1 102 ? 4.654 2.316 2.669 1.00 75.88 102 ALA A CA 1
ATOM 799 C C . ALA A 1 102 ? 4.349 2.808 4.094 1.00 75.88 102 ALA A C 1
ATOM 801 O O . ALA A 1 102 ? 3.429 2.302 4.737 1.00 75.88 102 ALA A O 1
ATOM 802 N N . SER A 1 103 ? 5.043 3.850 4.555 1.00 75.62 103 SER A N 1
ATOM 803 C CA . SER A 1 103 ? 4.837 4.448 5.880 1.00 75.62 103 SER A CA 1
ATOM 804 C C . SER A 1 103 ? 3.415 4.986 6.043 1.00 75.62 103 SER A C 1
ATOM 806 O O . SER A 1 103 ? 2.743 4.665 7.022 1.00 75.62 103 SER A O 1
ATOM 808 N N . ILE A 1 104 ? 2.902 5.716 5.046 1.00 83.50 104 ILE A N 1
ATOM 809 C CA . ILE A 1 104 ? 1.514 6.205 5.030 1.00 83.50 104 ILE A CA 1
ATOM 810 C C . ILE A 1 104 ? 0.524 5.037 5.085 1.00 83.50 104 ILE A C 1
ATOM 812 O O . ILE A 1 104 ? -0.451 5.086 5.835 1.00 83.50 104 ILE A O 1
ATOM 816 N N . ARG A 1 105 ? 0.777 3.954 4.340 1.00 84.38 105 ARG A N 1
ATOM 817 C CA . ARG A 1 105 ? -0.081 2.762 4.349 1.00 84.38 105 ARG A CA 1
ATOM 818 C C . ARG A 1 105 ? -0.108 2.088 5.721 1.00 84.38 105 ARG A C 1
ATOM 820 O O . ARG A 1 105 ? -1.180 1.688 6.174 1.00 84.38 105 ARG A O 1
ATOM 827 N N . HIS A 1 106 ? 1.038 1.981 6.393 1.00 84.06 106 HIS A N 1
ATOM 828 C CA . HIS A 1 106 ? 1.121 1.424 7.744 1.00 84.06 106 HIS A CA 1
ATOM 829 C C . HIS A 1 106 ? 0.396 2.297 8.772 1.00 84.06 106 HIS A C 1
ATOM 831 O O . HIS A 1 106 ? -0.376 1.763 9.569 1.00 84.06 106 HIS A O 1
ATOM 837 N N . ILE A 1 107 ? 0.572 3.621 8.709 1.00 89.50 107 ILE A N 1
ATOM 838 C CA . ILE A 1 107 ? -0.123 4.577 9.582 1.00 89.50 107 ILE A CA 1
ATOM 839 C C . ILE A 1 107 ? -1.635 4.479 9.381 1.00 89.50 107 ILE A C 1
ATOM 841 O O . ILE A 1 107 ? -2.373 4.306 10.348 1.00 89.50 107 ILE A O 1
ATOM 845 N N . ASN A 1 108 ? -2.099 4.510 8.130 1.00 90.94 108 ASN A N 1
ATOM 846 C CA . ASN A 1 108 ? -3.524 4.432 7.826 1.00 90.94 108 ASN A CA 1
ATOM 847 C C . ASN A 1 108 ? -4.129 3.108 8.322 1.00 90.94 108 ASN A C 1
ATOM 849 O O . ASN A 1 108 ? -5.187 3.091 8.946 1.00 90.94 108 ASN A O 1
ATOM 853 N N . ARG A 1 109 ? -3.414 1.987 8.146 1.00 91.88 109 ARG A N 1
ATOM 854 C CA . ARG A 1 109 ? -3.847 0.688 8.680 1.00 91.88 109 ARG A CA 1
ATOM 855 C C . ARG A 1 109 ? -3.918 0.678 10.210 1.00 91.88 109 ARG A C 1
ATOM 857 O O . ARG A 1 109 ? -4.835 0.074 10.760 1.00 91.88 109 ARG A O 1
ATOM 864 N N . GLY A 1 110 ? -2.990 1.355 10.887 1.00 93.81 110 GLY A N 1
ATOM 865 C CA . GLY A 1 110 ? -3.029 1.550 12.338 1.00 93.81 110 GLY A CA 1
ATOM 866 C C . GLY A 1 110 ? -4.256 2.346 12.791 1.00 93.81 110 GLY A C 1
ATOM 867 O O . GLY A 1 110 ? -4.940 1.931 13.724 1.00 93.81 110 GLY A O 1
ATOM 868 N N . ILE A 1 111 ? -4.587 3.431 12.084 1.00 94.25 111 ILE A N 1
ATOM 869 C CA . ILE A 1 111 ? -5.777 4.254 12.352 1.00 94.25 111 ILE A CA 1
ATOM 870 C C . ILE A 1 111 ? -7.059 3.426 12.188 1.00 94.25 111 ILE A C 1
ATOM 872 O O . ILE A 1 111 ? -7.905 3.418 13.081 1.00 94.25 111 ILE A O 1
ATOM 876 N N . PHE A 1 112 ? -7.190 2.671 11.092 1.00 95.06 112 PHE A N 1
ATOM 877 C CA . PHE A 1 112 ? -8.343 1.789 10.886 1.00 95.06 112 PHE A CA 1
ATOM 878 C C . PHE A 1 112 ? -8.462 0.712 11.968 1.00 95.06 112 PHE A C 1
ATOM 880 O O . PHE A 1 112 ? -9.559 0.473 12.472 1.00 95.06 112 PHE A O 1
ATOM 887 N N . ALA A 1 113 ? -7.350 0.087 12.366 1.00 95.62 113 ALA A N 1
ATOM 888 C CA . ALA A 1 113 ? -7.352 -0.908 13.435 1.00 95.62 113 ALA A CA 1
ATOM 889 C C . ALA A 1 113 ? -7.806 -0.309 14.778 1.00 95.62 113 ALA A C 1
ATOM 891 O O . ALA A 1 113 ? -8.595 -0.931 15.488 1.00 95.62 113 ALA A O 1
ATOM 892 N N . ALA A 1 114 ? -7.369 0.913 15.099 1.00 96.56 114 ALA A N 1
ATOM 893 C CA . ALA A 1 114 ? -7.802 1.619 16.301 1.00 96.56 114 ALA A CA 1
ATOM 894 C C . ALA A 1 114 ? -9.312 1.913 16.280 1.00 96.56 114 ALA A C 1
ATOM 896 O O . ALA A 1 114 ? -9.997 1.656 17.270 1.00 96.56 114 ALA A O 1
ATOM 897 N N . PHE A 1 115 ? -9.858 2.374 15.150 1.00 96.62 115 PHE A N 1
ATOM 898 C CA . PHE A 1 115 ? -11.302 2.592 15.020 1.00 96.62 115 PHE A CA 1
ATOM 899 C C . PHE A 1 115 ? -12.106 1.298 15.164 1.00 96.62 115 PHE A C 1
ATOM 901 O O . PHE A 1 115 ? -13.096 1.279 15.893 1.00 96.62 115 PHE A O 1
ATOM 908 N N . ILE A 1 116 ? -11.668 0.207 14.530 1.00 97.12 116 ILE A N 1
ATOM 909 C CA . ILE A 1 116 ? -12.314 -1.107 14.666 1.00 97.12 116 ILE A CA 1
ATOM 910 C C . ILE A 1 116 ? -12.296 -1.565 16.126 1.00 97.12 116 ILE A C 1
ATOM 912 O O . ILE A 1 116 ? -13.310 -2.045 16.630 1.00 97.12 116 ILE A O 1
ATOM 916 N N . PHE A 1 117 ? -11.175 -1.377 16.825 1.00 97.62 117 PHE A N 1
ATOM 917 C CA . PHE A 1 117 ? -11.060 -1.721 18.238 1.00 97.62 117 PHE A CA 1
ATOM 918 C C . PHE A 1 117 ? -12.035 -0.916 19.106 1.00 97.62 117 PHE A C 1
ATOM 920 O O . PHE A 1 117 ? -12.754 -1.495 19.917 1.00 97.62 117 PHE A O 1
ATOM 927 N N . ILE A 1 118 ? -12.126 0.401 18.897 1.00 97.38 118 ILE A N 1
ATOM 928 C CA . ILE A 1 118 ? -13.074 1.263 19.620 1.00 97.38 118 ILE A CA 1
ATOM 929 C C . ILE A 1 118 ? -14.518 0.815 19.360 1.00 97.38 118 ILE A C 1
ATOM 931 O O . ILE A 1 118 ? -15.295 0.676 20.303 1.00 97.38 118 ILE A O 1
ATOM 935 N N . ILE A 1 119 ? -14.874 0.534 18.103 1.00 97.12 119 ILE A N 1
ATOM 936 C CA . ILE A 1 119 ? -16.211 0.047 17.736 1.00 97.12 119 ILE A CA 1
ATOM 937 C C . ILE A 1 119 ? -16.508 -1.291 18.422 1.00 97.12 119 ILE A C 1
ATOM 939 O O . ILE A 1 119 ? -17.595 -1.460 18.973 1.00 97.12 119 ILE A O 1
ATOM 943 N N . ALA A 1 120 ? -15.551 -2.220 18.442 1.00 97.31 120 ALA A N 1
ATOM 944 C CA . ALA A 1 120 ? -15.705 -3.515 19.100 1.00 97.31 120 ALA A CA 1
ATOM 945 C C . ALA A 1 120 ? -15.910 -3.373 20.617 1.00 97.31 120 ALA A C 1
ATOM 947 O O . ALA A 1 120 ? -16.777 -4.038 21.182 1.00 97.31 120 ALA A O 1
ATOM 948 N N . VAL A 1 121 ? -15.172 -2.470 21.273 1.00 97.25 121 VAL A N 1
ATOM 949 C CA . VAL A 1 121 ? -15.351 -2.167 22.702 1.00 97.25 121 VAL A CA 1
ATOM 950 C C . VAL A 1 121 ? -16.735 -1.573 22.962 1.00 97.25 121 VAL A C 1
ATOM 952 O O . VAL A 1 121 ? -17.447 -2.053 23.843 1.00 97.25 121 VAL A O 1
ATOM 955 N N . CYS A 1 122 ? -17.156 -0.579 22.176 1.00 95.94 122 CYS A N 1
ATOM 956 C CA . CYS A 1 122 ? -18.488 0.015 22.297 1.00 95.94 122 CYS A CA 1
ATOM 957 C C . CYS A 1 122 ? -19.599 -1.024 22.090 1.00 95.94 122 CYS A C 1
ATOM 959 O O . CYS A 1 122 ? -20.555 -1.065 22.864 1.00 95.94 122 CYS A O 1
ATOM 961 N N . MET A 1 123 ? -19.458 -1.896 21.088 1.00 96.00 123 MET A N 1
ATOM 962 C CA . MET A 1 123 ? -20.401 -2.983 20.823 1.00 96.00 123 MET A CA 1
ATOM 963 C C . MET A 1 123 ? -20.440 -3.990 21.981 1.00 96.00 123 MET A C 1
ATOM 965 O O . MET A 1 123 ? -21.521 -4.389 22.408 1.00 96.00 123 MET A O 1
ATOM 969 N N . GLY A 1 124 ? -19.284 -4.349 22.545 1.00 94.50 124 GLY A N 1
ATOM 970 C CA . GLY A 1 124 ? -19.199 -5.217 23.720 1.00 94.50 124 GLY A CA 1
ATOM 971 C C . GLY A 1 124 ? -19.899 -4.621 24.944 1.00 94.50 124 GLY A C 1
ATOM 972 O O . GLY A 1 124 ? -20.673 -5.310 25.608 1.00 94.50 124 GLY A O 1
ATOM 973 N N . ILE A 1 125 ? -19.695 -3.326 25.208 1.00 93.69 125 ILE A N 1
ATOM 974 C CA . ILE A 1 125 ? -20.381 -2.606 26.292 1.00 93.69 125 ILE A CA 1
ATOM 975 C C . ILE A 1 125 ? -21.895 -2.587 26.054 1.00 93.69 125 ILE A C 1
ATOM 977 O O . ILE A 1 125 ? -22.660 -2.831 26.985 1.00 93.69 125 ILE A O 1
ATOM 981 N N . PHE A 1 126 ? -22.340 -2.329 24.823 1.00 92.38 126 PHE A N 1
ATOM 982 C CA . PHE A 1 126 ? -23.761 -2.300 24.478 1.00 92.38 126 PHE A CA 1
ATOM 983 C C . PHE A 1 126 ? -24.443 -3.656 24.716 1.00 92.38 126 PHE A C 1
ATOM 985 O O . PHE A 1 126 ? -25.495 -3.717 25.353 1.00 92.38 126 PHE A O 1
ATOM 992 N N . LEU A 1 127 ? -23.815 -4.757 24.289 1.00 89.94 127 LEU A N 1
ATOM 993 C CA . LEU A 1 127 ? -24.322 -6.111 24.537 1.00 89.94 127 LEU A CA 1
ATOM 994 C C . LEU A 1 127 ? -24.364 -6.443 26.035 1.00 89.94 127 LEU A C 1
ATOM 996 O O . LEU A 1 127 ? -25.345 -7.009 26.518 1.00 89.94 127 LEU A O 1
ATOM 1000 N N . TRP A 1 128 ? -23.335 -6.043 26.787 1.00 89.38 128 TRP A N 1
ATOM 1001 C CA . TRP A 1 128 ? -23.303 -6.218 28.239 1.00 89.38 128 TRP A CA 1
ATOM 1002 C C . TRP A 1 128 ? -24.443 -5.459 28.931 1.00 89.38 128 TRP A C 1
ATOM 1004 O O . TRP A 1 128 ? -25.105 -5.998 29.821 1.00 89.38 128 TRP A O 1
ATOM 1014 N N . GLN A 1 129 ? -24.699 -4.212 28.523 1.00 82.19 129 GLN A N 1
ATOM 1015 C CA . GLN A 1 129 ? -25.810 -3.415 29.046 1.00 82.19 129 GLN A CA 1
ATOM 1016 C C . GLN A 1 129 ? -27.158 -4.076 28.745 1.00 82.19 129 GLN A C 1
ATOM 1018 O O . GLN A 1 129 ? -27.966 -4.222 29.664 1.00 82.19 129 GLN A O 1
ATOM 1023 N N . GLY A 1 130 ? -27.363 -4.559 27.515 1.00 79.62 130 GLY A N 1
ATOM 1024 C CA . GLY A 1 130 ? -28.572 -5.295 27.136 1.00 79.62 130 GLY A CA 1
ATOM 1025 C C . GLY A 1 130 ? -28.801 -6.542 27.997 1.00 79.62 130 GLY A C 1
ATOM 1026 O O . GLY A 1 130 ? -29.904 -6.762 28.499 1.00 79.62 130 GLY A O 1
ATOM 1027 N N . HIS A 1 131 ? -27.744 -7.305 28.279 1.00 75.81 131 HIS A N 1
ATOM 1028 C CA . HIS A 1 131 ? -27.851 -8.498 29.119 1.00 75.81 131 HIS A CA 1
ATOM 1029 C C . HIS A 1 131 ? -28.176 -8.160 30.589 1.00 75.81 131 HIS A C 1
ATOM 1031 O O . HIS A 1 131 ? -28.939 -8.875 31.249 1.00 75.81 131 HIS A O 1
ATOM 1037 N N . ILE A 1 132 ? -27.648 -7.044 31.110 1.00 73.38 132 ILE A N 1
ATOM 1038 C CA . ILE A 1 132 ? -28.007 -6.532 32.441 1.00 73.38 132 ILE A CA 1
ATOM 1039 C C . ILE A 1 132 ? -29.465 -6.059 32.485 1.00 73.38 132 ILE A C 1
ATOM 1041 O O . ILE A 1 132 ? -30.126 -6.239 33.512 1.00 73.38 132 ILE A O 1
ATOM 1045 N N . GLU A 1 133 ? -29.988 -5.461 31.414 1.00 63.69 133 GLU A N 1
ATOM 1046 C CA . GLU A 1 133 ? -31.396 -5.064 31.349 1.00 63.69 133 GLU A CA 1
ATOM 1047 C C . GLU A 1 133 ? -32.338 -6.263 31.437 1.00 63.69 133 GLU A C 1
ATOM 1049 O O . GLU A 1 133 ? -33.335 -6.194 32.157 1.00 63.69 133 GLU A O 1
ATOM 1054 N N . GLU A 1 134 ? -32.015 -7.377 30.780 1.00 64.06 134 GLU A N 1
ATOM 1055 C CA . GLU A 1 134 ? -32.795 -8.613 30.893 1.00 64.06 134 GLU A CA 1
ATOM 1056 C C . GLU A 1 134 ? -32.783 -9.171 32.317 1.00 64.06 134 GLU A C 1
ATOM 1058 O O . GLU A 1 134 ? -33.837 -9.517 32.854 1.00 64.06 134 GLU A O 1
ATOM 1063 N N . LEU A 1 135 ? -31.625 -9.166 32.984 1.00 62.03 135 LEU A N 1
ATOM 1064 C CA . LEU A 1 135 ? -31.518 -9.596 34.381 1.00 62.03 135 LEU A CA 1
ATOM 1065 C C . LEU A 1 135 ? -32.306 -8.679 35.324 1.00 62.03 135 LEU A C 1
ATOM 1067 O O . LEU A 1 135 ? -32.969 -9.157 36.246 1.00 62.03 135 LEU A O 1
ATOM 1071 N N . LYS A 1 136 ? -32.286 -7.363 35.088 1.00 61.44 136 LYS A N 1
ATOM 1072 C CA . LYS A 1 136 ? -33.080 -6.396 35.861 1.00 61.44 136 LYS A CA 1
ATOM 1073 C C . LYS A 1 136 ? -34.579 -6.578 35.615 1.00 61.44 136 LYS A C 1
ATOM 1075 O O . LYS A 1 136 ? -35.340 -6.578 36.580 1.00 61.44 136 LYS A O 1
ATOM 1080 N N . LYS A 1 137 ? -35.007 -6.802 34.369 1.00 65.00 137 LYS A N 1
ATOM 1081 C CA . LYS A 1 137 ? -36.408 -7.095 34.015 1.00 65.00 137 LYS A CA 1
ATOM 1082 C C . LYS A 1 137 ? -36.881 -8.410 34.634 1.00 65.00 137 LYS A C 1
ATOM 1084 O O . LYS A 1 137 ? -37.967 -8.445 35.206 1.00 65.00 137 LYS A O 1
ATOM 1089 N N . ALA A 1 138 ? -36.051 -9.454 34.622 1.00 65.75 138 ALA A N 1
ATOM 1090 C CA . ALA A 1 138 ? -36.345 -10.729 35.275 1.00 65.75 138 ALA A CA 1
ATOM 1091 C C . ALA A 1 138 ? -36.471 -10.580 36.800 1.00 65.75 138 ALA A C 1
ATOM 1093 O O . ALA A 1 138 ? -37.379 -11.151 37.405 1.00 65.75 138 ALA A O 1
ATOM 1094 N N . LYS A 1 139 ? -35.620 -9.752 37.419 1.00 61.47 139 LYS A N 1
ATOM 1095 C CA . LYS A 1 139 ? -35.683 -9.453 38.857 1.00 61.47 139 LYS A CA 1
ATOM 1096 C C . LYS A 1 139 ? -36.931 -8.653 39.224 1.00 61.47 139 LYS A C 1
ATOM 1098 O O . LYS A 1 139 ? -37.564 -8.953 40.228 1.00 61.47 139 LYS A O 1
ATOM 1103 N N . ILE A 1 140 ? -37.333 -7.694 38.387 1.00 62.28 140 ILE A N 1
ATOM 1104 C CA . ILE A 1 140 ? -38.595 -6.954 38.547 1.00 62.28 140 ILE A CA 1
ATOM 1105 C C . ILE A 1 140 ? -39.794 -7.893 38.373 1.00 62.28 140 ILE A C 1
ATOM 1107 O O . ILE A 1 140 ? -40.725 -7.830 39.168 1.00 62.28 140 ILE A O 1
ATOM 1111 N N . ALA A 1 141 ? -39.765 -8.805 37.399 1.00 62.78 141 ALA A N 1
ATOM 1112 C CA . ALA A 1 141 ? -40.824 -9.792 37.198 1.00 62.78 141 ALA A CA 1
ATOM 1113 C C . ALA A 1 141 ? -40.931 -10.782 38.373 1.00 62.78 141 ALA A C 1
ATOM 1115 O O . ALA A 1 141 ? -42.039 -11.103 38.804 1.00 62.78 141 ALA A O 1
ATOM 1116 N N . GLN A 1 142 ? -39.802 -11.220 38.943 1.00 64.19 142 GLN A N 1
ATOM 1117 C CA . GLN A 1 142 ? -39.777 -12.034 40.164 1.00 64.19 142 GLN A CA 1
ATOM 1118 C C . GLN A 1 142 ? -40.287 -11.263 41.385 1.00 64.19 142 GLN A C 1
ATOM 1120 O O . GLN A 1 142 ? -41.152 -11.781 42.088 1.00 64.19 142 GLN A O 1
ATOM 1125 N N . LEU A 1 143 ? -39.848 -10.017 41.596 1.00 60.75 143 LEU A N 1
ATOM 1126 C CA . LEU A 1 143 ? -40.366 -9.165 42.673 1.00 60.75 143 LEU A CA 1
ATOM 1127 C C . LEU A 1 143 ? -41.867 -8.918 42.510 1.00 60.75 143 LEU A C 1
ATOM 1129 O O . LEU A 1 143 ? -42.609 -8.954 43.486 1.00 60.75 143 LEU A O 1
ATOM 1133 N N . HIS A 1 144 ? -42.347 -8.724 41.281 1.00 59.66 144 HIS A N 1
ATOM 1134 C CA . HIS A 1 144 ? -43.772 -8.558 41.030 1.00 59.66 144 HIS A CA 1
ATOM 1135 C C . HIS A 1 144 ? -44.547 -9.842 41.357 1.00 59.66 144 HIS A C 1
ATOM 1137 O O . HIS A 1 144 ? -45.633 -9.776 41.930 1.00 59.66 144 HIS A O 1
ATOM 1143 N N . LYS A 1 145 ? -43.963 -11.016 41.086 1.00 60.66 145 LYS A N 1
ATOM 1144 C CA . LYS A 1 145 ? -44.531 -12.334 41.409 1.00 60.66 145 LYS A CA 1
ATOM 1145 C C . LYS A 1 145 ? -44.529 -12.635 42.915 1.00 60.66 145 LYS A C 1
ATOM 1147 O O . LYS A 1 145 ? -45.484 -13.233 43.406 1.00 60.66 145 LYS A O 1
ATOM 1152 N N . GLU A 1 146 ? -43.522 -12.183 43.660 1.00 61.38 146 GLU A N 1
ATOM 1153 C CA . GLU A 1 146 ? -43.489 -12.268 45.130 1.00 61.38 146 GLU A CA 1
ATOM 1154 C C . GLU A 1 146 ? -44.476 -11.297 45.785 1.00 61.38 146 GLU A C 1
ATOM 1156 O O . GLU A 1 146 ? -45.221 -11.694 46.678 1.00 61.38 146 GLU A O 1
ATOM 1161 N N . VAL A 1 147 ? -44.591 -10.067 45.271 1.00 59.12 147 VAL A N 1
ATOM 1162 C CA . VAL A 1 147 ? -45.624 -9.107 45.699 1.00 59.12 147 VAL A CA 1
ATOM 1163 C C . VAL A 1 147 ? -47.032 -9.628 45.383 1.00 59.12 147 VAL A C 1
ATOM 1165 O O . VAL A 1 147 ? -47.960 -9.399 46.149 1.00 59.12 147 VAL A O 1
ATOM 1168 N N . SER A 1 148 ? -47.201 -10.399 44.305 1.00 55.12 148 SER A N 1
ATOM 1169 C CA . SER A 1 148 ? -48.483 -11.032 43.952 1.00 55.12 148 SER A CA 1
ATOM 1170 C C . SER A 1 148 ? -48.886 -12.169 44.895 1.00 55.12 148 SER A C 1
ATOM 1172 O O . SER A 1 148 ? -50.073 -12.465 45.009 1.00 55.12 148 SER A O 1
ATOM 1174 N N . LYS A 1 149 ? -47.926 -12.810 45.578 1.00 55.25 149 LYS A N 1
ATOM 1175 C CA . LYS A 1 149 ? -48.220 -13.792 46.636 1.00 55.25 149 LYS A CA 1
ATOM 1176 C C . LYS A 1 149 ? -48.684 -13.125 47.934 1.00 55.25 149 LYS A C 1
ATOM 1178 O O . LYS A 1 149 ? -49.367 -13.768 48.723 1.00 55.25 149 LYS A O 1
ATOM 1183 N N . PHE A 1 150 ? -48.372 -11.844 48.128 1.00 51.75 150 PHE A N 1
ATOM 1184 C CA . PHE A 1 150 ? -48.833 -11.032 49.254 1.00 51.75 150 PHE A CA 1
ATOM 1185 C C . PHE A 1 150 ? -49.976 -10.099 48.820 1.00 51.75 150 PHE A C 1
ATOM 1187 O O . PHE A 1 150 ? -49.815 -8.890 48.672 1.00 51.75 150 PHE A O 1
ATOM 1194 N N . ILE A 1 151 ? -51.169 -10.665 48.623 1.00 44.91 151 ILE A N 1
ATOM 1195 C CA . ILE A 1 151 ? -52.422 -9.894 48.587 1.00 44.91 151 ILE A CA 1
ATOM 1196 C C . ILE A 1 151 ? -52.921 -9.784 50.042 1.00 44.91 151 ILE A C 1
ATOM 1198 O O . ILE A 1 151 ? -52.975 -10.806 50.725 1.00 44.91 151 ILE A O 1
ATOM 1202 N N . PRO A 1 152 ? -53.269 -8.580 50.539 1.00 51.12 152 PRO A N 1
ATOM 1203 C CA . PRO A 1 152 ? -53.765 -7.446 49.768 1.00 51.12 152 PRO A CA 1
ATOM 1204 C C . PRO A 1 152 ? -52.732 -6.343 49.534 1.00 51.12 152 PRO A C 1
ATOM 1206 O O . PRO A 1 152 ? -52.031 -5.912 50.450 1.00 51.12 152 PRO A O 1
ATOM 1209 N N . LYS A 1 153 ? -52.737 -5.820 48.296 1.00 54.00 153 LYS A N 1
ATOM 1210 C CA . LYS A 1 153 ? -52.181 -4.506 47.953 1.00 54.00 153 LYS A CA 1
ATOM 1211 C C . LYS A 1 153 ? -52.706 -3.507 48.977 1.00 54.00 153 LYS A C 1
ATOM 1213 O O . LYS A 1 153 ? -53.905 -3.506 49.254 1.00 54.00 153 LYS A O 1
ATOM 1218 N N . VAL A 1 154 ? -51.813 -2.705 49.545 1.00 56.50 154 VAL A N 1
ATOM 1219 C CA . VAL A 1 154 ? -52.132 -1.688 50.549 1.00 56.50 154 VAL A CA 1
ATOM 1220 C C . VAL A 1 154 ? -53.026 -0.625 49.902 1.00 56.50 154 VAL A C 1
ATOM 1222 O O . VAL A 1 154 ? -52.567 0.408 49.429 1.00 56.50 154 VAL A O 1
ATOM 1225 N N . ASP A 1 155 ? -54.315 -0.933 49.817 1.00 51.84 155 ASP A N 1
ATOM 1226 C CA . ASP A 1 155 ? -55.369 -0.035 49.387 1.00 51.84 155 ASP A CA 1
ATOM 1227 C C . ASP A 1 155 ? -55.501 1.035 50.473 1.00 51.84 155 ASP A C 1
ATOM 1229 O O . ASP A 1 155 ? -55.548 0.736 51.672 1.00 51.84 155 ASP A O 1
ATOM 1233 N N . GLN A 1 156 ? -55.538 2.297 50.063 1.00 52.53 156 GLN A N 1
ATOM 1234 C CA . GLN A 1 156 ? -55.687 3.469 50.927 1.00 52.53 156 GLN A CA 1
ATOM 1235 C C . GLN A 1 156 ? -56.882 3.317 51.891 1.00 52.53 156 GLN A C 1
ATOM 1237 O O . GLN A 1 156 ? -56.857 3.822 53.016 1.00 52.53 156 GLN A O 1
ATOM 1242 N N . LYS A 1 157 ? -57.887 2.523 51.496 1.00 54.78 157 LYS A N 1
ATOM 1243 C CA . LYS A 1 157 ? -59.026 2.116 52.329 1.00 54.78 157 LYS A CA 1
ATOM 1244 C C . LYS A 1 157 ? -58.642 1.216 53.513 1.00 54.78 157 LYS A C 1
ATOM 1246 O O . LYS A 1 157 ? -59.180 1.404 54.601 1.00 54.78 157 LYS A O 1
ATOM 1251 N N . ILE A 1 158 ? -57.693 0.291 53.354 1.00 58.34 158 ILE A N 1
ATOM 1252 C CA . ILE A 1 158 ? -57.191 -0.581 54.434 1.00 58.34 158 ILE A CA 1
ATOM 1253 C C . ILE A 1 158 ? -56.358 0.234 55.432 1.00 58.34 158 ILE A C 1
ATOM 1255 O O . ILE A 1 158 ? -56.522 0.076 56.642 1.00 58.34 158 ILE A O 1
ATOM 1259 N N . LEU A 1 159 ? -55.534 1.168 54.942 1.00 58.16 159 LEU A N 1
ATOM 1260 C CA . LEU A 1 159 ? -54.806 2.128 55.784 1.00 58.16 159 LEU A CA 1
ATOM 1261 C C . LEU A 1 159 ? -55.764 3.007 56.606 1.00 58.16 159 LEU A C 1
ATOM 1263 O O . LEU A 1 159 ? -55.563 3.160 57.813 1.00 58.16 159 LEU A O 1
ATOM 1267 N N . MET A 1 160 ? -56.845 3.515 55.998 1.00 55.59 160 MET A N 1
ATOM 1268 C CA . MET A 1 160 ? -57.886 4.268 56.716 1.00 55.59 160 MET A CA 1
ATOM 1269 C C . MET A 1 160 ? -58.614 3.427 57.773 1.00 55.59 160 MET A C 1
ATOM 1271 O O . MET A 1 160 ? -58.963 3.954 58.827 1.00 55.59 160 MET A O 1
ATOM 1275 N N . LEU A 1 161 ? -58.806 2.125 57.541 1.00 60.97 161 LEU A N 1
ATOM 1276 C CA . LEU A 1 161 ? -59.467 1.218 58.491 1.00 60.97 161 LEU A CA 1
ATOM 1277 C C . LEU A 1 161 ? -58.534 0.733 59.618 1.00 60.97 161 LEU A C 1
ATOM 1279 O O . LEU A 1 161 ? -58.996 0.424 60.720 1.00 60.97 161 LEU A O 1
ATOM 1283 N N . MET A 1 162 ? -57.217 0.695 59.381 1.00 59.94 162 MET A N 1
ATOM 1284 C CA . MET A 1 162 ? -56.206 0.329 60.384 1.00 59.94 162 MET A CA 1
ATOM 1285 C C . MET A 1 162 ? -55.757 1.505 61.260 1.00 59.94 162 MET A C 1
ATOM 1287 O O . MET A 1 162 ? -55.423 1.289 62.427 1.00 59.94 162 MET A O 1
ATOM 1291 N N . ALA A 1 163 ? -55.805 2.742 60.757 1.00 61.31 163 ALA A N 1
ATOM 1292 C CA . ALA A 1 163 ? -55.464 3.946 61.518 1.00 61.31 163 ALA A CA 1
ATOM 1293 C C . ALA A 1 163 ? -56.216 4.079 62.867 1.00 61.31 163 ALA A C 1
ATOM 1295 O O . ALA A 1 163 ? -55.559 4.296 63.893 1.00 61.31 163 ALA A O 1
ATOM 1296 N N . PRO A 1 164 ? -57.551 3.886 62.954 1.00 61.28 164 PRO A N 1
ATOM 1297 C CA . PRO A 1 164 ? -58.252 3.939 64.237 1.00 61.28 164 PRO A CA 1
ATOM 1298 C C . PRO A 1 164 ? -57.925 2.744 65.147 1.00 61.28 164 PRO A C 1
ATOM 1300 O O . PRO A 1 164 ? -57.913 2.906 66.368 1.00 61.28 164 PRO A O 1
ATOM 1303 N N . LYS A 1 165 ? -57.601 1.564 64.591 1.00 60.97 165 LYS A N 1
ATOM 1304 C CA . LYS A 1 165 ? -57.211 0.377 65.379 1.00 60.97 165 LYS A CA 1
ATOM 1305 C C . LYS A 1 165 ? -55.840 0.547 66.035 1.00 60.97 165 LYS A C 1
ATOM 1307 O O . LYS A 1 165 ? -55.691 0.197 67.203 1.00 60.97 165 LYS A O 1
ATOM 1312 N N . TYR A 1 166 ? -54.870 1.142 65.337 1.00 60.56 166 TYR A N 1
ATOM 1313 C CA . TYR A 1 166 ? -53.571 1.481 65.928 1.00 60.56 166 TYR A CA 1
ATOM 1314 C C . TYR A 1 166 ? -53.689 2.595 66.967 1.00 60.56 166 TYR A C 1
ATOM 1316 O O . TYR A 1 166 ? -53.105 2.480 68.040 1.00 60.56 166 TYR A O 1
ATOM 1324 N N . LYS A 1 167 ? -54.502 3.629 66.710 1.00 64.25 167 LYS A N 1
ATOM 1325 C CA . LYS A 1 167 ? -54.719 4.719 67.674 1.00 64.25 167 LYS A CA 1
ATOM 1326 C C . LYS A 1 167 ? -55.411 4.234 68.957 1.00 64.25 167 LYS A C 1
ATOM 1328 O O . LYS A 1 167 ? -55.069 4.711 70.036 1.00 64.25 167 LYS A O 1
ATOM 1333 N N . ARG A 1 168 ? -56.338 3.268 68.857 1.00 64.75 168 ARG A N 1
ATOM 1334 C CA . ARG A 1 168 ? -56.953 2.600 70.022 1.00 64.75 168 ARG A CA 1
ATOM 1335 C C . ARG A 1 168 ? -55.959 1.710 70.762 1.00 64.75 168 ARG A C 1
ATOM 1337 O O . ARG A 1 168 ? -55.723 1.965 71.931 1.00 64.75 168 ARG A O 1
ATOM 1344 N N . LYS A 1 169 ? -55.267 0.788 70.078 1.00 63.31 169 LYS A N 1
ATOM 1345 C CA . LYS A 1 169 ? -54.247 -0.055 70.729 1.00 63.31 169 LYS A CA 1
ATOM 1346 C C . LYS A 1 169 ? -53.140 0.759 71.393 1.00 63.31 169 LYS A C 1
ATOM 1348 O O . LYS A 1 169 ? -52.677 0.382 72.458 1.00 63.31 169 LYS A O 1
ATOM 1353 N N . GLN A 1 170 ? -52.716 1.869 70.790 1.00 66.00 170 GLN A N 1
ATOM 1354 C CA . GLN A 1 170 ? -51.726 2.762 71.386 1.00 66.00 170 GLN A CA 1
ATOM 1355 C C . GLN A 1 170 ? -52.274 3.483 72.624 1.00 66.00 170 GLN A C 1
ATOM 1357 O O . GLN A 1 170 ? -51.526 3.665 73.581 1.00 66.00 170 GLN A O 1
ATOM 1362 N N . LYS A 1 171 ? -53.556 3.878 72.631 1.00 66.25 171 LYS A N 1
ATOM 1363 C CA . LYS A 1 171 ? -54.215 4.405 73.835 1.00 66.25 171 LYS A CA 1
ATOM 1364 C C . LYS A 1 171 ? -54.292 3.344 74.930 1.00 66.25 171 LYS A C 1
ATOM 1366 O O . LYS A 1 171 ? -53.839 3.630 76.031 1.00 66.25 171 LYS A O 1
ATOM 1371 N N . ASP A 1 172 ? -54.734 2.133 74.602 1.00 69.88 172 ASP A N 1
ATOM 1372 C CA . ASP A 1 172 ? -54.855 1.030 75.560 1.00 69.88 172 ASP A CA 1
ATOM 1373 C C . ASP A 1 172 ? -53.479 0.657 76.135 1.00 69.88 172 ASP A C 1
ATOM 1375 O O . ASP A 1 172 ? -53.303 0.591 77.346 1.00 69.88 172 ASP A O 1
ATOM 1379 N N . LEU A 1 173 ? -52.452 0.507 75.288 1.00 64.56 173 LEU A N 1
ATOM 1380 C CA . LEU A 1 173 ? -51.068 0.269 75.721 1.00 64.56 173 LEU A CA 1
ATOM 1381 C C . LEU A 1 173 ? -50.530 1.407 76.587 1.00 64.56 173 LEU A C 1
ATOM 1383 O O . LEU A 1 173 ? -49.816 1.144 77.549 1.00 64.56 173 LEU A O 1
ATOM 1387 N N . LYS A 1 174 ? -50.860 2.664 76.272 1.00 68.19 174 LYS A N 1
ATOM 1388 C CA . LYS A 1 174 ? -50.440 3.808 77.083 1.00 68.19 174 LYS A CA 1
ATOM 1389 C C . LYS A 1 174 ? -51.143 3.804 78.440 1.00 68.19 174 LYS A C 1
ATOM 1391 O O . LYS A 1 174 ? -50.489 4.054 79.446 1.00 68.19 174 LYS A O 1
ATOM 1396 N N . GLU A 1 175 ? -52.425 3.470 78.488 1.00 70.44 175 GLU A N 1
ATOM 1397 C CA . GLU A 1 175 ? -53.210 3.370 79.719 1.00 70.44 175 GLU A CA 1
ATOM 1398 C C . GLU A 1 175 ? -52.734 2.215 80.609 1.00 70.44 175 GLU A C 1
ATOM 1400 O O . GLU A 1 175 ? -52.444 2.429 81.787 1.00 70.44 175 GLU A O 1
ATOM 1405 N N . TYR A 1 176 ? -52.517 1.028 80.033 1.00 66.50 176 TYR A N 1
ATOM 1406 C CA . TYR A 1 176 ? -51.877 -0.089 80.728 1.00 66.50 176 TYR A CA 1
ATOM 1407 C C . TYR A 1 176 ? -50.469 0.279 81.191 1.00 66.50 176 TYR A C 1
ATOM 1409 O O . TYR A 1 176 ? -50.129 0.033 82.347 1.00 66.50 176 TYR A O 1
ATOM 1417 N N . SER A 1 177 ? -49.666 0.929 80.341 1.00 62.47 177 SER A N 1
ATOM 1418 C CA . SER A 1 177 ? -48.334 1.374 80.744 1.00 62.47 177 SER A CA 1
ATOM 1419 C C . SER A 1 177 ? -48.416 2.308 81.946 1.00 62.47 177 SER A C 1
ATOM 1421 O O . SER A 1 177 ? -47.735 2.028 82.916 1.00 62.47 177 SER A O 1
ATOM 1423 N N . MET A 1 178 ? -49.300 3.317 81.964 1.00 67.12 178 MET A N 1
ATOM 1424 C CA . MET A 1 178 ? -49.444 4.239 83.099 1.00 67.12 178 MET A CA 1
ATOM 1425 C C . MET A 1 178 ? -49.918 3.530 84.371 1.00 67.12 178 MET A C 1
ATOM 1427 O O . MET A 1 178 ? -49.407 3.823 85.449 1.00 67.12 178 MET A O 1
ATOM 1431 N N . LYS A 1 179 ? -50.832 2.559 84.252 1.00 70.00 179 LYS A N 1
ATOM 1432 C CA . LYS A 1 179 ? -51.335 1.786 85.396 1.00 70.00 179 LYS A CA 1
ATOM 1433 C C . LYS A 1 179 ? -50.254 0.912 86.043 1.00 70.00 179 LYS A C 1
ATOM 1435 O O . LYS A 1 179 ? -50.243 0.762 87.261 1.00 70.00 179 LYS A O 1
ATOM 1440 N N . TYR A 1 180 ? -49.335 0.360 85.249 1.00 71.00 180 TYR A N 1
ATOM 1441 C CA . TYR A 1 180 ? -48.260 -0.511 85.739 1.00 71.00 180 TYR A CA 1
ATOM 1442 C C . TYR A 1 180 ? -46.9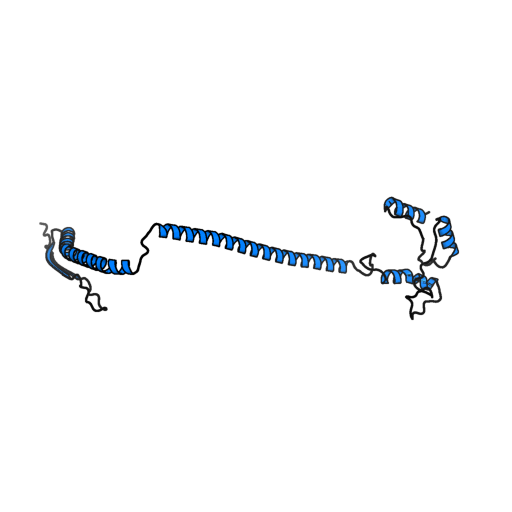20 0.213 85.965 1.00 71.00 180 TYR A C 1
ATOM 1444 O O . TYR A 1 180 ? -46.063 -0.321 86.670 1.00 71.00 180 TYR A O 1
ATOM 1452 N N . LEU A 1 181 ? -46.739 1.433 85.440 1.00 67.81 181 LEU A N 1
ATOM 1453 C CA . LEU A 1 181 ? -45.492 2.203 85.558 1.00 67.81 181 LEU A CA 1
ATOM 1454 C C . LEU A 1 181 ? -45.163 2.543 87.014 1.00 67.81 181 LEU A C 1
ATOM 1456 O O . LEU A 1 181 ? -44.017 2.404 87.428 1.00 67.81 181 LEU A O 1
ATOM 1460 N N . GLY A 1 182 ? -46.172 2.942 87.798 1.00 69.75 182 GLY A N 1
ATOM 1461 C CA . GLY A 1 182 ? -45.999 3.249 89.220 1.00 69.75 182 GLY A CA 1
ATOM 1462 C C . GLY A 1 182 ? -45.489 2.043 90.012 1.00 69.75 182 GLY A C 1
ATOM 1463 O O . GLY A 1 182 ? -44.522 2.160 90.759 1.00 69.75 182 GLY A O 1
ATOM 1464 N N . MET A 1 183 ? -46.061 0.856 89.777 1.00 71.00 183 MET A N 1
ATOM 1465 C CA . MET A 1 183 ? -45.596 -0.381 90.420 1.00 71.00 183 MET A CA 1
ATOM 1466 C C . MET A 1 183 ? -44.197 -0.796 89.953 1.00 71.00 183 MET A C 1
ATOM 1468 O O . MET A 1 183 ? -43.394 -1.249 90.765 1.00 71.00 183 MET A O 1
ATOM 1472 N N . ALA A 1 184 ? -43.881 -0.625 88.666 1.00 70.50 184 ALA A N 1
ATOM 1473 C CA . ALA A 1 184 ? -42.549 -0.920 88.144 1.00 70.50 184 ALA A CA 1
ATOM 1474 C C . ALA A 1 184 ? -41.473 -0.021 88.775 1.00 70.50 184 ALA A C 1
ATOM 1476 O O . ALA A 1 184 ? -40.401 -0.510 89.120 1.00 70.50 184 ALA A O 1
ATOM 1477 N N . ILE A 1 185 ? -41.776 1.262 88.988 1.00 72.81 185 ILE A N 1
ATOM 1478 C CA . ILE A 1 185 ? -40.853 2.218 89.613 1.00 72.81 185 ILE A CA 1
ATOM 1479 C C . ILE A 1 185 ? -40.666 1.932 91.098 1.00 72.81 185 ILE A C 1
ATOM 1481 O O . ILE A 1 185 ? -39.530 1.922 91.556 1.00 72.81 185 ILE A O 1
ATOM 1485 N N . ILE A 1 186 ? -41.736 1.623 91.837 1.00 74.44 186 ILE A N 1
ATOM 1486 C CA . ILE A 1 186 ? -41.625 1.204 93.245 1.00 74.44 186 ILE A CA 1
ATOM 1487 C C . ILE A 1 186 ? -40.763 -0.058 93.356 1.00 74.44 186 ILE A C 1
ATOM 1489 O O . ILE A 1 186 ? -39.900 -0.142 94.227 1.00 74.44 186 ILE A O 1
ATOM 1493 N N . LYS A 1 187 ? -40.955 -1.025 92.452 1.00 72.94 187 LYS A N 1
ATOM 1494 C CA . LYS A 1 187 ? -40.158 -2.254 92.411 1.00 72.94 187 LYS A CA 1
ATOM 1495 C C . LYS A 1 187 ? -38.676 -1.975 92.135 1.00 72.94 187 LYS A C 1
ATOM 1497 O O . LYS A 1 187 ? -37.828 -2.539 92.820 1.00 72.94 187 LYS A O 1
ATOM 1502 N N . ASP A 1 188 ? -38.360 -1.137 91.150 1.00 73.19 188 ASP A N 1
ATOM 1503 C CA . ASP A 1 188 ? -36.968 -0.829 90.789 1.00 73.19 188 ASP A CA 1
ATOM 1504 C C . ASP A 1 188 ? -36.274 0.008 91.882 1.00 73.19 188 ASP A C 1
ATOM 1506 O O . ASP A 1 188 ? -35.152 -0.303 92.281 1.00 73.19 188 ASP A O 1
ATOM 1510 N N . LEU A 1 189 ? -36.972 0.991 92.469 1.00 72.38 189 LEU A N 1
ATOM 1511 C CA . LEU A 1 189 ? -36.491 1.737 93.639 1.00 72.38 189 LEU A CA 1
ATOM 1512 C C . LEU A 1 189 ? -36.277 0.816 94.843 1.00 72.38 189 LEU A C 1
ATOM 1514 O O . LEU A 1 189 ? -35.230 0.892 95.475 1.00 72.38 189 LEU A O 1
ATOM 1518 N N . SER A 1 190 ? -37.202 -0.098 95.139 1.00 70.81 190 SER A N 1
ATOM 1519 C CA . SER A 1 190 ? -37.050 -1.037 96.257 1.00 70.81 190 SER A CA 1
ATOM 1520 C C . SER A 1 190 ? -35.883 -2.005 96.068 1.00 70.81 190 SER A C 1
ATOM 1522 O O . SER A 1 190 ? -35.286 -2.403 97.061 1.00 70.81 190 SER A O 1
ATOM 1524 N N . MET A 1 191 ? -35.562 -2.404 94.834 1.00 72.44 191 MET A N 1
ATOM 1525 C CA . MET A 1 191 ? -34.410 -3.275 94.571 1.00 72.44 191 MET A CA 1
ATOM 1526 C C . MET A 1 191 ? -33.077 -2.532 94.609 1.00 72.44 191 MET A C 1
ATOM 1528 O O . MET A 1 191 ? -32.060 -3.127 94.953 1.00 72.44 191 MET A O 1
ATOM 1532 N N . ARG A 1 192 ? -33.064 -1.248 94.237 1.00 73.81 192 ARG A N 1
ATOM 1533 C CA . ARG A 1 192 ? -31.844 -0.431 94.199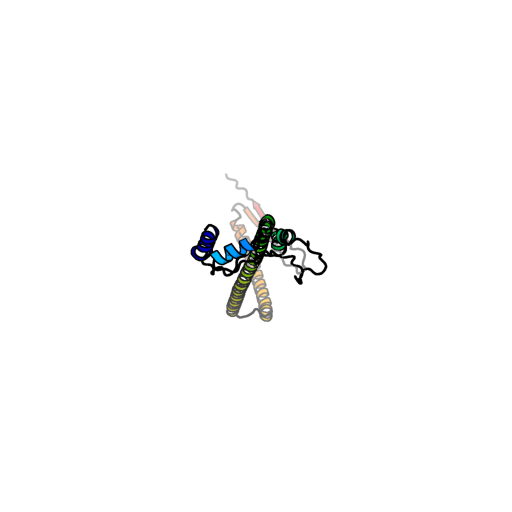 1.00 73.81 192 ARG A CA 1
ATOM 1534 C C . ARG A 1 192 ? -31.588 0.366 95.477 1.00 73.81 192 ARG A C 1
ATOM 1536 O O . ARG A 1 192 ? -30.483 0.876 95.630 1.00 73.81 192 ARG A O 1
ATOM 1543 N N . THR A 1 193 ? -32.562 0.477 96.381 1.00 69.88 193 THR A N 1
ATOM 1544 C CA . THR A 1 193 ? -32.382 1.176 97.660 1.00 69.88 193 THR A CA 1
ATOM 1545 C C . THR A 1 193 ? -31.852 0.198 98.716 1.00 69.88 193 THR A C 1
ATOM 1547 O O . THR A 1 193 ? -32.546 -0.766 99.042 1.00 69.88 193 THR A O 1
ATOM 1550 N N . PRO A 1 194 ? -30.634 0.401 99.250 1.00 68.81 194 PRO A N 1
ATOM 1551 C CA . PRO A 1 194 ? -30.083 -0.435 100.314 1.00 68.81 194 PRO A CA 1
ATOM 1552 C C . PRO A 1 194 ? -30.865 -0.267 101.631 1.00 68.81 194 PRO A C 1
ATOM 1554 O O . PRO A 1 194 ? -31.508 0.755 101.870 1.00 68.81 194 PRO A O 1
ATOM 1557 N N . SER A 1 195 ? -30.818 -1.281 102.501 1.00 66.00 195 SER A N 1
ATOM 1558 C CA . SER A 1 195 ? -31.671 -1.412 103.700 1.00 66.00 195 SER A CA 1
ATOM 1559 C C . SER A 1 195 ? -31.504 -0.312 104.763 1.00 66.00 195 SER A C 1
ATOM 1561 O O . SER A 1 195 ? -32.326 -0.211 105.672 1.00 66.00 195 SER A O 1
ATOM 1563 N N . ASN A 1 196 ? -30.470 0.523 104.652 1.00 66.12 196 ASN A N 1
ATOM 1564 C CA . ASN A 1 196 ? -30.160 1.648 105.538 1.00 66.12 196 ASN A CA 1
ATOM 1565 C C . ASN A 1 196 ? -30.795 2.990 105.108 1.00 66.12 196 ASN A C 1
ATOM 1567 O O . ASN A 1 196 ? -30.617 4.002 105.790 1.00 66.12 196 ASN A O 1
ATOM 1571 N N . ILE A 1 197 ? -31.541 3.023 103.998 1.00 65.62 197 ILE A N 1
ATOM 1572 C CA . ILE A 1 197 ? -32.221 4.225 103.495 1.00 65.62 197 ILE A CA 1
ATOM 1573 C C . ILE A 1 197 ? -33.737 4.011 103.561 1.00 65.62 197 ILE A C 1
ATOM 1575 O O . ILE A 1 197 ? -34.273 3.087 102.950 1.00 65.62 197 ILE A O 1
ATOM 1579 N N . ARG A 1 198 ? -34.451 4.877 104.296 1.00 67.56 198 ARG A N 1
ATOM 1580 C CA . ARG A 1 198 ? -35.924 4.876 104.335 1.00 67.56 198 ARG A CA 1
ATOM 1581 C C . ARG A 1 198 ? -36.470 5.944 103.393 1.00 67.56 198 ARG A C 1
ATOM 1583 O O . ARG A 1 198 ? -36.241 7.134 103.605 1.00 67.56 198 ARG A O 1
ATOM 1590 N N . LEU A 1 199 ? -37.210 5.504 102.379 1.00 68.62 199 LEU A N 1
ATOM 1591 C CA . LEU A 1 199 ? -37.937 6.372 101.451 1.00 68.62 199 LEU A CA 1
ATOM 1592 C C . LEU A 1 199 ? -39.204 6.898 102.137 1.00 68.62 199 LEU A C 1
ATOM 1594 O O . LEU A 1 199 ? -39.962 6.110 102.704 1.00 68.62 199 LEU A O 1
ATOM 1598 N N . LEU A 1 200 ? -39.421 8.214 102.105 1.00 64.75 200 LEU A N 1
ATOM 1599 C CA . LEU A 1 200 ? -40.577 8.862 102.738 1.00 64.75 200 LEU A CA 1
ATOM 1600 C C . LEU A 1 200 ? -41.650 9.232 101.716 1.00 64.75 200 LEU A C 1
ATOM 1602 O O . LEU A 1 200 ? -42.834 9.001 101.953 1.00 64.75 200 LEU A O 1
ATOM 1606 N N . SER A 1 201 ? -41.240 9.774 100.573 1.00 64.62 201 SER A N 1
ATOM 1607 C CA . SER A 1 201 ? -42.136 10.143 99.481 1.00 64.62 201 SER A CA 1
ATOM 1608 C C . SER A 1 201 ? -41.455 9.900 98.135 1.00 64.62 201 SER A C 1
ATOM 1610 O O . SER A 1 201 ? -40.243 10.045 97.970 1.00 64.62 201 SER A O 1
ATOM 1612 N N . ILE A 1 202 ? -42.257 9.482 97.157 1.00 64.31 202 ILE A N 1
ATOM 1613 C CA . ILE A 1 202 ? -41.829 9.313 95.770 1.00 64.31 202 ILE A CA 1
ATOM 1614 C C . ILE A 1 202 ? -42.820 10.098 94.923 1.00 64.31 202 ILE A C 1
ATOM 1616 O O . ILE A 1 202 ? -43.989 9.719 94.825 1.00 64.31 202 ILE A O 1
ATOM 1620 N N . THR A 1 203 ? -42.352 11.177 94.302 1.00 65.38 203 THR A N 1
ATOM 1621 C CA . THR A 1 203 ? -43.170 12.011 93.422 1.00 65.38 203 THR A CA 1
ATOM 1622 C C . THR A 1 203 ? -42.647 11.873 92.005 1.00 65.38 203 THR A C 1
ATOM 1624 O O . THR A 1 203 ? -41.513 12.228 91.696 1.00 65.38 203 THR A O 1
ATOM 1627 N N . ALA A 1 204 ? -43.473 11.332 91.115 1.00 62.03 204 ALA A N 1
ATOM 1628 C CA . ALA A 1 204 ? -43.061 11.056 89.750 1.00 62.03 204 ALA A CA 1
ATOM 1629 C C . ALA A 1 204 ? -43.995 11.741 88.749 1.00 62.03 204 ALA A C 1
ATOM 1631 O O . ALA A 1 204 ? -45.182 11.425 88.663 1.00 62.03 204 ALA A O 1
ATOM 1632 N N . ASN A 1 205 ? -43.450 12.682 87.976 1.00 64.94 205 ASN A N 1
ATOM 1633 C CA . ASN A 1 205 ? -44.168 13.382 86.921 1.00 64.94 205 ASN A CA 1
ATOM 1634 C C . ASN A 1 205 ? -43.758 12.822 85.555 1.00 64.94 205 ASN A C 1
ATOM 1636 O O . ASN A 1 205 ? -42.680 13.106 85.029 1.00 64.94 205 ASN A O 1
ATOM 1640 N N . PHE A 1 206 ? -44.640 12.015 84.965 1.00 63.44 206 PHE A N 1
ATOM 1641 C CA . PHE A 1 206 ? -44.343 11.292 83.726 1.00 63.44 206 PHE A CA 1
ATOM 1642 C C . PHE A 1 206 ? -44.636 12.059 82.433 1.00 63.44 206 PHE A C 1
ATOM 1644 O O . PHE A 1 206 ? -44.421 11.496 81.359 1.00 63.44 206 PHE A O 1
ATOM 1651 N N . GLY A 1 207 ? -45.057 13.327 82.514 1.00 57.16 207 GLY A N 1
ATOM 1652 C CA . GLY A 1 207 ? -45.283 14.197 81.358 1.00 57.16 207 GLY A CA 1
ATOM 1653 C C . GLY A 1 207 ? -46.449 13.749 80.458 1.00 57.16 207 GLY A C 1
ATOM 1654 O O . GLY A 1 207 ? -46.430 12.692 79.827 1.00 57.16 207 GLY A O 1
ATOM 1655 N N . GLY A 1 208 ? -47.482 14.584 80.350 1.00 51.28 208 GLY A N 1
ATOM 1656 C CA . GLY A 1 208 ? -48.587 14.396 79.404 1.00 51.28 208 GLY A CA 1
ATOM 1657 C C . GLY A 1 208 ? -48.289 15.010 78.031 1.00 51.28 208 GLY A C 1
ATOM 1658 O O . GLY A 1 208 ? -47.524 15.963 77.920 1.00 51.28 208 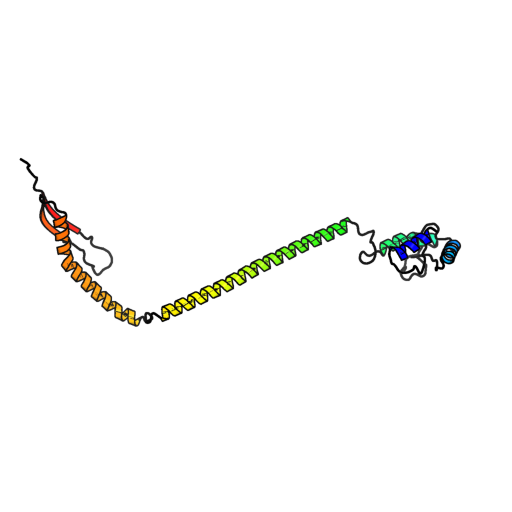GLY A O 1
ATOM 1659 N N . ILE A 1 209 ? -48.912 14.485 76.969 1.00 41.38 209 ILE A N 1
ATOM 1660 C CA . ILE A 1 209 ? -48.888 15.138 75.649 1.00 41.38 209 ILE A CA 1
ATOM 1661 C C . ILE A 1 209 ? -49.881 16.303 75.720 1.00 41.38 209 ILE A C 1
ATOM 1663 O O . ILE A 1 209 ? -51.084 16.075 75.629 1.00 41.38 209 ILE A O 1
ATOM 1667 N N . ALA A 1 210 ? -49.390 17.527 75.915 1.00 41.50 210 ALA A N 1
ATOM 1668 C CA . ALA A 1 210 ? -50.196 18.727 75.723 1.00 41.50 210 ALA A CA 1
ATOM 1669 C C . ALA A 1 210 ? -50.470 18.902 74.220 1.00 41.50 210 ALA A C 1
ATOM 1671 O O . ALA A 1 210 ? -49.552 18.835 73.402 1.00 41.50 210 ALA A O 1
ATOM 1672 N N . GLU A 1 211 ? -51.734 19.110 73.853 1.00 44.59 211 GLU A N 1
ATOM 1673 C CA . GLU A 1 211 ? -52.227 19.131 72.467 1.00 44.59 211 GLU A CA 1
ATOM 1674 C C . GLU A 1 211 ? -51.748 20.322 71.615 1.00 44.59 211 GLU A C 1
ATOM 1676 O O . GLU A 1 211 ? -52.185 20.484 70.481 1.00 44.59 211 GLU A O 1
ATOM 1681 N N . ASN A 1 212 ? -50.789 21.119 72.093 1.00 37.88 212 ASN A N 1
ATOM 1682 C CA . ASN A 1 212 ? -50.172 22.182 71.309 1.00 37.88 212 ASN A CA 1
ATOM 1683 C C . ASN A 1 212 ? -48.653 22.004 71.241 1.00 37.88 212 ASN A C 1
ATOM 1685 O O . ASN A 1 212 ? -47.924 22.118 72.227 1.00 37.88 212 ASN A O 1
ATOM 1689 N N . LYS A 1 213 ? -48.178 21.689 70.030 1.00 52.34 213 LYS A N 1
ATOM 1690 C CA . LYS A 1 213 ? -46.766 21.523 69.677 1.00 52.34 213 LYS A CA 1
ATOM 1691 C C . LYS A 1 213 ? -45.967 22.762 70.088 1.00 52.34 213 LYS A C 1
ATOM 1693 O O . LYS A 1 213 ? -46.083 23.788 69.426 1.00 52.34 213 LYS A O 1
ATOM 1698 N N . ARG A 1 214 ? -45.120 22.601 71.114 1.00 44.31 214 ARG A N 1
ATOM 1699 C CA . ARG A 1 214 ? -43.789 23.222 71.349 1.00 44.31 214 ARG A CA 1
ATOM 1700 C C . ARG A 1 214 ? -43.554 23.426 72.852 1.00 44.31 214 ARG A C 1
ATOM 1702 O O . ARG A 1 214 ? -43.508 24.555 73.320 1.00 44.31 214 ARG A O 1
ATOM 1709 N N . LYS A 1 215 ? -43.421 22.324 73.595 1.00 43.47 215 LYS A N 1
ATOM 1710 C CA . LYS A 1 215 ? -42.605 22.173 74.820 1.00 43.47 215 LYS A CA 1
ATOM 1711 C C . LYS A 1 215 ? -42.882 20.786 75.400 1.00 43.47 215 LYS A C 1
ATOM 1713 O O . LYS A 1 215 ? -43.959 20.528 75.924 1.00 43.47 215 LYS A O 1
ATOM 1718 N N . THR A 1 216 ? -41.927 19.875 75.259 1.00 42.19 216 THR A N 1
ATOM 1719 C CA . THR A 1 216 ? -41.958 18.579 75.941 1.00 42.19 216 THR A CA 1
ATOM 1720 C C . THR A 1 216 ? -41.622 18.848 77.405 1.00 42.19 216 THR A C 1
ATOM 1722 O O . THR A 1 216 ? -40.489 19.215 77.706 1.00 42.19 216 THR A O 1
ATOM 1725 N N . THR A 1 217 ? -42.591 18.740 78.315 1.00 49.31 217 THR A N 1
ATOM 1726 C CA . THR A 1 217 ? -42.301 18.789 79.756 1.00 49.31 217 THR A CA 1
ATOM 1727 C C . THR A 1 217 ? -41.348 17.642 80.107 1.00 49.31 217 THR A C 1
ATOM 1729 O O . THR A 1 217 ? -41.644 16.498 79.740 1.00 49.31 217 THR A O 1
ATOM 1732 N N . PRO A 1 218 ? -40.199 17.916 80.754 1.00 52.22 218 PRO A N 1
ATOM 1733 C CA . PRO A 1 218 ? -39.247 16.878 81.128 1.00 52.22 218 PRO A CA 1
ATOM 1734 C C . PRO A 1 218 ? -39.898 15.904 82.115 1.00 52.22 218 PRO A C 1
ATOM 1736 O O . PRO A 1 218 ? -40.688 16.305 82.969 1.00 52.22 218 PRO A O 1
ATOM 1739 N N . LYS A 1 219 ? -39.583 14.614 81.978 1.00 59.25 219 LYS A N 1
ATOM 1740 C CA . LYS A 1 219 ? -39.994 13.591 82.945 1.00 59.25 219 LYS A CA 1
ATOM 1741 C C . LYS A 1 219 ? -39.111 13.750 84.177 1.00 59.25 219 LYS A C 1
ATOM 1743 O O . LYS A 1 219 ? -37.899 13.596 84.058 1.00 59.25 219 LYS A O 1
ATOM 1748 N N . ILE A 1 220 ? -39.706 14.084 85.316 1.00 61.81 220 ILE A N 1
ATOM 1749 C CA . ILE A 1 220 ? -38.984 14.341 86.568 1.00 61.81 220 ILE A CA 1
ATOM 1750 C C . ILE A 1 220 ? -39.429 13.292 87.586 1.00 61.81 220 ILE A C 1
ATOM 1752 O O . ILE A 1 220 ? -40.628 13.071 87.769 1.00 61.81 220 ILE A O 1
ATOM 1756 N N . LEU A 1 221 ? -38.458 12.631 88.212 1.00 63.16 221 LEU A N 1
ATOM 1757 C CA . LEU A 1 221 ? -38.654 11.735 89.345 1.00 63.16 221 LEU A CA 1
ATOM 1758 C C . LEU A 1 221 ? -37.930 12.361 90.536 1.00 63.16 221 LEU A C 1
ATOM 1760 O O . LEU A 1 221 ? -36.711 12.506 90.497 1.00 63.16 221 LEU A O 1
ATOM 1764 N N . GLU A 1 222 ? -38.688 12.742 91.554 1.00 69.44 222 GLU A N 1
ATOM 1765 C CA . GLU A 1 222 ? -38.187 13.303 92.804 1.00 69.44 222 GLU A CA 1
ATOM 1766 C C . GLU A 1 222 ? -38.403 12.269 93.911 1.00 69.44 222 GLU A C 1
ATOM 1768 O O . GLU A 1 222 ? -39.478 11.668 94.026 1.00 69.44 222 GLU A O 1
ATOM 1773 N N . VAL A 1 223 ? -37.344 11.987 94.666 1.00 65.06 223 VAL A N 1
ATOM 1774 C CA . VAL A 1 223 ? -37.321 10.935 95.682 1.00 65.06 223 VAL A CA 1
ATOM 1775 C C . VAL A 1 223 ? -36.761 11.537 96.958 1.00 65.06 223 VAL A C 1
ATOM 1777 O O . VAL A 1 223 ? -35.574 11.859 97.001 1.00 65.06 223 VAL A O 1
ATOM 1780 N N . ASP A 1 224 ? -37.594 11.629 97.993 1.00 64.56 224 ASP A N 1
ATOM 1781 C CA . ASP A 1 224 ? -37.167 12.087 99.312 1.00 64.56 224 ASP A CA 1
ATOM 1782 C C . ASP A 1 224 ? -36.987 10.891 100.248 1.00 64.56 224 ASP A C 1
ATOM 1784 O O . ASP A 1 224 ? -37.848 10.009 100.379 1.00 64.56 224 ASP A O 1
ATOM 1788 N N . GLY A 1 225 ? -35.855 10.861 100.944 1.00 64.88 225 GLY A N 1
ATOM 1789 C CA . GLY A 1 225 ? -35.539 9.811 101.902 1.00 64.88 225 GLY A CA 1
ATOM 1790 C C . GLY A 1 225 ? -34.622 10.303 103.011 1.00 64.88 225 GLY A C 1
ATOM 1791 O O . GLY A 1 225 ? -33.918 11.300 102.865 1.00 64.88 225 GLY A O 1
ATOM 1792 N N . ILE A 1 226 ? -34.630 9.580 104.129 1.00 66.75 226 ILE A N 1
ATOM 1793 C CA . ILE A 1 226 ? -33.717 9.810 105.252 1.00 66.75 226 ILE A CA 1
ATOM 1794 C C . ILE A 1 226 ? -32.669 8.700 105.249 1.00 66.75 226 ILE A C 1
ATOM 1796 O O . ILE A 1 226 ? -32.995 7.510 105.200 1.00 66.75 226 ILE A O 1
ATOM 1800 N N . ILE A 1 227 ? -31.402 9.101 105.325 1.00 60.91 227 ILE A N 1
ATOM 1801 C CA . ILE A 1 227 ? -30.268 8.193 105.483 1.00 60.91 227 ILE A CA 1
ATOM 1802 C C . ILE A 1 227 ? -30.088 7.951 106.980 1.00 60.91 227 ILE A C 1
ATOM 1804 O O . ILE A 1 227 ? -29.762 8.872 107.729 1.00 60.91 227 ILE A O 1
ATOM 1808 N N . LEU A 1 228 ? -30.307 6.717 107.426 1.00 55.81 228 LEU A N 1
ATOM 1809 C CA . LEU A 1 228 ? -30.011 6.323 108.798 1.00 55.81 228 LEU A CA 1
ATOM 1810 C C . LEU A 1 228 ? -28.564 5.823 108.819 1.00 55.81 228 LEU A C 1
ATOM 1812 O O . LEU A 1 228 ? -28.247 4.768 108.274 1.00 55.81 228 LEU A O 1
ATOM 1816 N N . GLY A 1 229 ? -27.663 6.626 109.387 1.00 41.53 229 GLY A N 1
ATOM 1817 C CA . GLY A 1 229 ? -26.262 6.247 109.545 1.00 41.53 229 GLY A CA 1
ATOM 1818 C C . GLY A 1 229 ? -26.131 5.023 110.449 1.00 41.53 229 GLY A C 1
ATOM 1819 O O . GLY A 1 229 ? -26.644 5.022 111.569 1.00 41.53 229 GLY A O 1
ATOM 1820 N N . ASN A 1 230 ? -25.436 3.992 109.968 1.00 49.03 230 ASN A N 1
ATOM 1821 C CA . ASN A 1 230 ? -25.079 2.831 110.775 1.00 49.03 230 ASN A CA 1
ATOM 1822 C C . ASN A 1 230 ? -24.066 3.296 111.838 1.00 49.03 230 ASN A C 1
ATOM 1824 O O . ASN A 1 230 ? -22.913 3.574 111.514 1.00 49.03 230 ASN A O 1
ATOM 1828 N N . ARG A 1 231 ? -24.487 3.423 113.103 1.00 45.34 231 ARG A N 1
ATOM 1829 C CA . ARG A 1 231 ? -23.543 3.342 114.226 1.00 45.34 231 ARG A CA 1
ATOM 1830 C C . ARG A 1 231 ? -23.258 1.863 114.412 1.00 45.34 231 ARG A C 1
ATOM 1832 O O . ARG A 1 231 ? -24.022 1.177 115.082 1.00 45.34 231 ARG A O 1
ATOM 1839 N N . GLU A 1 232 ? -22.195 1.386 113.779 1.00 43.91 232 GLU A N 1
ATOM 1840 C CA . GLU A 1 232 ? -21.548 0.177 114.271 1.00 43.91 232 GLU A CA 1
ATOM 1841 C C . GLU A 1 232 ? -20.966 0.507 115.649 1.00 43.91 232 GLU A C 1
ATOM 1843 O O . GLU A 1 232 ? -20.158 1.427 115.802 1.00 43.91 232 GLU A O 1
ATOM 1848 N N . SER A 1 233 ? -21.520 -0.160 116.657 1.00 37.66 233 SER A N 1
ATOM 1849 C CA . SER A 1 233 ? -20.882 -0.445 117.940 1.00 37.66 233 SER A CA 1
ATOM 1850 C C . SER A 1 233 ? -19.836 -1.531 117.757 1.00 37.66 233 SER A C 1
ATOM 1852 O O . SER A 1 233 ? -20.208 -2.532 117.100 1.00 37.66 233 SER A O 1
#

Organism: NCBI:txid412755